Protein AF-A0A0F2JEZ0-F1 (afdb_monomer_lite)

Foldseek 3Di:
DADADFLLLLLLLVLLCVVVVNDQDALPDPSLQVSLVLQVLAQPDPPVNDDPCRSRSRVSSVQSVQVSVCVVVVHRDPPHDVSNVVLCVVPVVPSVVSNLLNVLCVQCSVVLNVLHFDDQVQCPLASSHRSLSSVQVVCQVPVVVVVQVVDQAAPAPRDGPCVPDPDDPPDRFWTKHFQQDSSRDHPPDDDDNQRIGTHGPVLNVQQNNDPPRHHSVCSNVVDDDD

Sequence (226 aa):
MRASWTRDEVILGLDVLFSHGRRHLSMDSEAIIDLSNLLNRLPIIPIAKRNDTFRNTAGVSSQLSRFLWSLKYNEKHANIGRIFTIIYEEYKERPGELHEIAQAIRRNESVIRQVGFGASEEADGFPEGAILCHLHRHLEHQQGFQFKNRVAQCAICCVRVDHIYGSLPNVQFLEPHLLVPPTEISPDMTYVEEYFIMVCPNCHSILHQIRPWRNRKTYVNILQTL

Structure (mmCIF, N/CA/C/O backbone):
data_AF-A0A0F2JEZ0-F1
#
_entry.id   AF-A0A0F2JEZ0-F1
#
loop_
_atom_site.group_PDB
_atom_site.id
_atom_site.type_symbol
_atom_site.label_atom_id
_atom_site.label_alt_id
_atom_site.label_comp_id
_atom_site.label_asym_id
_atom_site.label_entity_id
_atom_site.label_seq_id
_atom_site.pdbx_PDB_ins_code
_atom_site.Cartn_x
_atom_site.Cartn_y
_atom_site.Cartn_z
_atom_site.occupancy
_atom_site.B_iso_or_equiv
_atom_site.auth_seq_id
_atom_site.auth_comp_id
_atom_site.auth_asym_id
_atom_site.auth_atom_id
_atom_site.pdbx_PDB_model_num
ATOM 1 N N . MET A 1 1 ? 2.236 15.258 -21.107 1.00 56.03 1 MET A N 1
ATOM 2 C CA . MET A 1 1 ? 3.254 15.014 -20.055 1.00 56.03 1 MET A CA 1
ATOM 3 C C . MET A 1 1 ? 3.132 13.559 -19.613 1.00 56.03 1 MET A C 1
ATOM 5 O O . MET A 1 1 ? 2.008 13.093 -19.492 1.00 56.03 1 MET A O 1
ATOM 9 N N . ARG A 1 2 ? 4.235 12.812 -19.461 1.00 72.06 2 ARG A N 1
ATOM 10 C CA . ARG A 1 2 ? 4.185 11.394 -19.051 1.00 72.06 2 ARG A CA 1
ATOM 11 C C . ARG A 1 2 ? 3.917 11.307 -17.547 1.00 72.06 2 ARG A C 1
ATOM 13 O O . ARG A 1 2 ? 4.574 12.014 -16.791 1.00 72.06 2 ARG A O 1
ATOM 20 N N . ALA A 1 3 ? 2.987 10.451 -17.126 1.00 82.19 3 ALA A N 1
ATOM 21 C CA . ALA A 1 3 ? 2.709 10.237 -15.709 1.00 82.19 3 ALA A CA 1
ATOM 22 C C . ALA A 1 3 ? 3.949 9.680 -14.981 1.00 82.19 3 ALA A C 1
ATOM 24 O O . ALA A 1 3 ? 4.553 8.691 -15.417 1.00 82.19 3 ALA A O 1
ATOM 25 N N . SER A 1 4 ? 4.333 10.328 -13.881 1.00 90.75 4 SER A N 1
ATOM 26 C CA . SER A 1 4 ? 5.399 9.861 -12.987 1.00 90.75 4 SER A CA 1
ATOM 27 C C . SER A 1 4 ? 5.021 8.532 -12.331 1.00 90.75 4 SER A C 1
ATOM 29 O O . SER A 1 4 ? 3.841 8.230 -12.188 1.00 90.75 4 SER A O 1
ATOM 31 N N . TRP A 1 5 ? 6.015 7.720 -11.961 1.00 94.38 5 TRP A N 1
ATOM 32 C CA . TRP A 1 5 ? 5.779 6.527 -11.136 1.00 94.38 5 TRP A CA 1
ATOM 33 C C . TRP A 1 5 ? 5.334 6.919 -9.729 1.00 94.38 5 TRP A C 1
ATOM 35 O O . TRP A 1 5 ? 5.929 7.823 -9.138 1.00 94.38 5 TRP A O 1
ATOM 45 N N . THR A 1 6 ? 4.318 6.238 -9.207 1.00 93.62 6 THR A N 1
ATOM 46 C CA . THR A 1 6 ? 3.872 6.378 -7.814 1.00 93.62 6 THR A CA 1
ATOM 47 C C . THR A 1 6 ? 4.588 5.397 -6.888 1.00 93.62 6 THR A C 1
ATOM 49 O O . THR A 1 6 ? 5.359 4.545 -7.336 1.00 93.62 6 THR A O 1
ATOM 52 N N . ARG A 1 7 ? 4.322 5.511 -5.581 1.00 94.94 7 ARG A N 1
ATOM 53 C CA . ARG A 1 7 ? 4.846 4.591 -4.571 1.00 94.94 7 ARG A CA 1
ATOM 54 C C . ARG A 1 7 ? 4.429 3.145 -4.851 1.00 94.94 7 ARG A C 1
ATOM 56 O O . ARG A 1 7 ? 5.289 2.277 -4.950 1.00 94.94 7 ARG A O 1
ATOM 63 N N . ASP A 1 8 ? 3.137 2.919 -5.061 1.00 95.50 8 ASP A N 1
ATOM 64 C CA . ASP A 1 8 ? 2.546 1.606 -5.333 1.00 95.50 8 ASP A CA 1
ATOM 65 C C . ASP A 1 8 ? 3.137 0.954 -6.593 1.00 95.50 8 ASP A C 1
ATOM 67 O O . ASP A 1 8 ? 3.496 -0.223 -6.590 1.00 95.50 8 ASP A O 1
ATOM 71 N N . GLU A 1 9 ? 3.304 1.728 -7.672 1.00 97.00 9 GLU A N 1
ATOM 72 C CA . GLU A 1 9 ? 3.880 1.208 -8.915 1.00 97.00 9 GLU A CA 1
ATOM 73 C C . GLU A 1 9 ? 5.346 0.797 -8.719 1.00 97.00 9 GLU A C 1
ATOM 75 O O . GLU A 1 9 ? 5.781 -0.236 -9.228 1.00 97.00 9 GLU A O 1
ATOM 80 N N . VAL A 1 10 ? 6.115 1.587 -7.963 1.00 97.94 10 VAL A N 1
ATOM 81 C CA . VAL A 1 10 ? 7.510 1.265 -7.644 1.00 97.94 10 VAL A CA 1
ATOM 82 C C . VAL A 1 10 ? 7.601 0.053 -6.723 1.00 97.94 10 VAL A C 1
ATOM 84 O O . VAL A 1 10 ? 8.462 -0.783 -6.966 1.00 97.94 10 VAL A O 1
ATOM 87 N N . ILE A 1 11 ? 6.724 -0.086 -5.724 1.00 98.31 11 ILE A N 1
ATOM 88 C CA . ILE A 1 11 ? 6.650 -1.285 -4.873 1.00 98.31 11 ILE A CA 1
ATOM 89 C C . ILE A 1 11 ? 6.474 -2.531 -5.746 1.00 98.31 11 ILE A C 1
ATOM 91 O O . ILE A 1 11 ? 7.287 -3.446 -5.673 1.00 98.31 11 ILE A O 1
ATOM 95 N N . LEU A 1 12 ? 5.496 -2.531 -6.655 1.00 98.62 12 LEU A N 1
ATOM 96 C CA . LEU A 1 12 ? 5.267 -3.653 -7.573 1.00 98.62 12 LEU A CA 1
ATOM 97 C C . LEU A 1 12 ? 6.461 -3.912 -8.510 1.00 98.62 12 LEU A C 1
ATOM 99 O O . LEU A 1 12 ? 6.771 -5.060 -8.825 1.00 98.62 12 LEU A O 1
ATOM 103 N N . GLY A 1 13 ? 7.144 -2.858 -8.965 1.00 98.38 13 GLY A N 1
ATOM 104 C CA . GLY A 1 13 ? 8.340 -2.985 -9.798 1.00 98.38 13 GLY A CA 1
ATOM 105 C C . GLY A 1 13 ? 9.550 -3.551 -9.048 1.00 98.38 13 GLY A C 1
ATOM 106 O O . GLY A 1 13 ? 10.262 -4.409 -9.573 1.00 98.38 13 GLY A O 1
ATOM 107 N N . LEU A 1 14 ? 9.788 -3.084 -7.822 1.00 98.44 14 LEU A N 1
ATOM 108 C CA . LEU A 1 14 ? 10.870 -3.569 -6.968 1.00 98.44 14 LEU A CA 1
ATOM 109 C C . LEU A 1 14 ? 10.618 -5.000 -6.492 1.00 98.44 14 LEU A C 1
ATOM 111 O O . LEU A 1 14 ? 11.576 -5.762 -6.425 1.00 98.44 14 LEU A O 1
ATOM 115 N N . ASP A 1 15 ? 9.361 -5.379 -6.251 1.00 98.75 15 ASP A N 1
ATOM 116 C CA . ASP A 1 15 ? 8.955 -6.758 -5.954 1.00 98.75 15 ASP A CA 1
ATOM 117 C C . ASP A 1 15 ? 9.411 -7.692 -7.078 1.00 98.75 15 ASP A C 1
ATOM 119 O O . ASP A 1 15 ? 10.189 -8.617 -6.852 1.00 98.75 15 ASP A O 1
ATOM 123 N N . VAL A 1 16 ? 9.066 -7.353 -8.327 1.00 98.38 16 VAL A N 1
ATOM 124 C CA . VAL A 1 16 ? 9.522 -8.100 -9.507 1.00 98.38 16 VAL A CA 1
ATOM 125 C C . VAL A 1 16 ? 11.050 -8.166 -9.578 1.00 98.38 16 VAL A C 1
ATOM 127 O O . VAL A 1 16 ? 11.600 -9.243 -9.811 1.00 98.38 16 VAL A O 1
ATOM 130 N N . LEU A 1 17 ? 11.764 -7.060 -9.346 1.00 97.19 17 LEU A N 1
ATOM 131 C CA . LEU A 1 17 ? 13.231 -7.077 -9.346 1.00 97.19 17 LEU A CA 1
ATOM 132 C C . LEU A 1 17 ? 13.809 -7.971 -8.243 1.00 97.19 17 LEU A C 1
ATOM 134 O O . LEU A 1 17 ? 14.741 -8.731 -8.511 1.00 97.19 17 LEU A O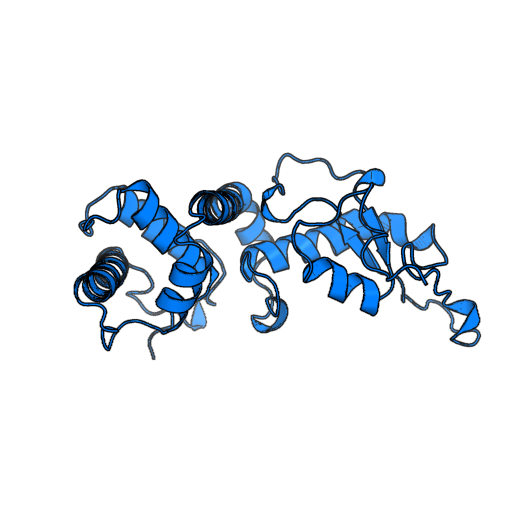 1
ATOM 138 N N . PHE A 1 18 ? 13.292 -7.896 -7.018 1.00 97.38 18 PHE A N 1
ATOM 139 C CA . PHE A 1 18 ? 13.767 -8.696 -5.891 1.00 97.38 18 PHE A CA 1
ATOM 140 C C . PHE A 1 18 ? 13.503 -10.186 -6.104 1.00 97.38 18 PHE A C 1
ATOM 142 O O . PHE A 1 18 ? 14.438 -10.976 -5.960 1.00 97.38 18 PHE A O 1
ATOM 149 N N . SER A 1 19 ? 12.306 -10.565 -6.558 1.00 96.75 19 SER A N 1
ATOM 150 C CA . SER A 1 19 ? 11.962 -11.960 -6.864 1.00 96.75 19 SER A CA 1
ATOM 151 C C . SER A 1 19 ? 12.804 -12.563 -7.994 1.00 96.75 19 SER A C 1
ATOM 153 O O . SER A 1 19 ? 12.978 -13.776 -8.045 1.00 96.75 19 SER A O 1
ATOM 155 N N . HIS A 1 20 ? 13.382 -11.736 -8.873 1.00 96.25 20 HIS A N 1
ATOM 156 C CA . HIS A 1 20 ? 14.237 -12.177 -9.985 1.00 96.25 20 HIS A CA 1
ATOM 157 C C . HIS A 1 20 ? 15.734 -11.929 -9.735 1.00 96.25 20 HIS A C 1
ATOM 159 O O . HIS A 1 20 ? 16.534 -11.841 -10.673 1.00 96.25 20 HIS A O 1
ATOM 165 N N . GLY A 1 21 ? 16.141 -11.795 -8.468 1.00 93.88 21 GLY A N 1
ATOM 166 C CA . GLY A 1 21 ? 17.550 -11.670 -8.086 1.00 93.88 21 GLY A CA 1
ATOM 167 C C . GLY A 1 21 ? 18.220 -10.395 -8.603 1.00 93.88 21 GLY A C 1
ATOM 168 O O . GLY A 1 21 ? 19.421 -10.403 -8.871 1.00 93.88 21 GLY A O 1
ATOM 169 N N . ARG A 1 22 ? 17.447 -9.313 -8.773 1.00 93.56 22 ARG A N 1
ATOM 170 C CA . ARG A 1 22 ? 17.892 -7.989 -9.248 1.00 93.56 22 ARG A CA 1
ATOM 171 C C . ARG A 1 22 ? 18.570 -8.048 -10.624 1.00 93.56 22 ARG A C 1
ATOM 173 O O . ARG A 1 22 ? 19.523 -7.319 -10.894 1.00 93.56 22 ARG A O 1
ATOM 180 N N . ARG A 1 23 ? 18.092 -8.937 -11.497 1.00 93.06 23 ARG A N 1
ATOM 181 C CA . ARG A 1 23 ? 18.603 -9.106 -12.864 1.00 93.06 23 ARG A CA 1
ATOM 182 C C . ARG A 1 23 ? 17.772 -8.324 -13.871 1.00 93.06 23 ARG A C 1
ATOM 184 O O . ARG A 1 23 ? 16.606 -8.018 -13.639 1.00 93.06 23 ARG A O 1
ATOM 191 N N . HIS A 1 24 ? 18.391 -8.026 -15.010 1.00 94.69 24 HIS A N 1
ATOM 192 C CA . HIS A 1 24 ? 17.697 -7.445 -16.152 1.00 94.69 24 HIS A CA 1
ATOM 193 C C . HIS A 1 24 ? 16.572 -8.376 -16.633 1.00 94.69 24 HIS A C 1
ATOM 195 O O . HIS A 1 24 ? 16.793 -9.575 -16.799 1.00 94.69 24 HIS A O 1
ATOM 201 N N . LEU A 1 25 ? 15.398 -7.807 -16.920 1.00 95.62 25 LEU A N 1
ATOM 202 C CA . LEU A 1 25 ? 14.231 -8.517 -17.445 1.00 95.62 25 LEU A CA 1
ATOM 203 C C . LEU A 1 25 ? 13.832 -7.923 -18.800 1.00 95.62 25 LEU A C 1
ATOM 205 O O . LEU A 1 25 ? 13.633 -6.712 -18.914 1.00 95.62 25 LEU A O 1
ATOM 209 N N . SER A 1 26 ? 13.735 -8.775 -19.827 1.00 96.00 26 SER A N 1
ATOM 210 C CA . SER A 1 26 ? 13.279 -8.369 -21.165 1.00 96.00 26 SER A CA 1
ATOM 211 C C . SER A 1 26 ? 11.822 -7.908 -21.136 1.00 96.00 26 SER A C 1
ATOM 213 O O . SER A 1 26 ? 11.045 -8.360 -20.302 1.00 96.00 26 SER A O 1
ATOM 215 N N . MET A 1 27 ? 11.431 -7.055 -22.082 1.00 95.50 27 MET A N 1
ATOM 216 C CA . MET A 1 27 ? 10.029 -6.671 -22.271 1.00 95.50 27 MET A CA 1
ATOM 217 C C . MET A 1 27 ? 9.108 -7.851 -22.618 1.00 95.50 27 MET A C 1
ATOM 219 O O . MET A 1 27 ? 7.908 -7.755 -22.384 1.00 95.50 27 MET A O 1
ATOM 223 N N . ASP A 1 28 ? 9.671 -8.950 -23.121 1.00 96.69 28 ASP A N 1
ATOM 224 C CA . ASP A 1 28 ? 8.930 -10.163 -23.483 1.00 96.69 28 ASP A CA 1
ATOM 225 C C . ASP A 1 28 ? 8.880 -11.198 -22.347 1.00 96.69 28 ASP A C 1
ATOM 227 O O . ASP A 1 28 ? 8.334 -12.284 -22.530 1.00 96.69 28 ASP A O 1
ATOM 231 N N . SER A 1 29 ? 9.474 -10.913 -21.179 1.00 97.62 29 SER A N 1
ATOM 232 C CA . SER A 1 29 ? 9.401 -11.851 -20.057 1.00 97.62 29 SER A CA 1
ATOM 233 C C . SER A 1 29 ? 8.015 -11.836 -19.416 1.00 97.62 29 SER A C 1
ATOM 235 O O . SER A 1 29 ? 7.404 -10.778 -19.251 1.00 97.62 29 SER A O 1
ATOM 237 N N . GLU A 1 30 ? 7.557 -13.011 -18.980 1.00 97.88 30 GLU A N 1
ATOM 238 C CA . GLU A 1 30 ? 6.265 -13.191 -18.303 1.00 97.88 30 GLU A CA 1
ATOM 239 C C . GLU A 1 30 ? 6.102 -12.216 -17.126 1.00 97.88 30 GLU A C 1
ATOM 241 O O . GLU A 1 30 ? 5.128 -11.475 -17.061 1.00 97.88 30 GLU A O 1
ATOM 246 N N . ALA A 1 31 ? 7.134 -12.073 -16.288 1.00 98.00 31 ALA A N 1
ATOM 247 C CA . ALA A 1 31 ? 7.118 -11.145 -15.157 1.00 98.00 31 ALA A CA 1
ATOM 248 C C . ALA A 1 31 ? 6.895 -9.668 -15.548 1.00 98.00 31 ALA A C 1
ATOM 250 O O . ALA A 1 31 ? 6.250 -8.922 -14.807 1.00 98.00 31 ALA A O 1
ATOM 251 N N . ILE A 1 32 ? 7.425 -9.217 -16.693 1.00 98.62 32 ILE A N 1
ATOM 252 C CA . ILE A 1 32 ? 7.222 -7.841 -17.173 1.00 98.62 32 ILE A CA 1
ATOM 253 C C . ILE A 1 32 ? 5.847 -7.683 -17.815 1.00 98.62 32 ILE A C 1
ATOM 255 O O . ILE A 1 32 ? 5.209 -6.645 -17.617 1.00 98.62 32 ILE A O 1
ATOM 259 N N . ILE A 1 33 ? 5.387 -8.692 -18.555 1.00 98.69 33 ILE A N 1
ATOM 260 C CA . ILE A 1 33 ? 4.040 -8.729 -19.132 1.00 98.69 33 ILE A CA 1
ATOM 261 C C . ILE A 1 33 ? 3.000 -8.641 -18.010 1.00 98.69 33 ILE A C 1
ATOM 263 O O . ILE A 1 33 ? 2.137 -7.761 -18.038 1.00 98.69 33 ILE A O 1
ATOM 267 N N . ASP A 1 34 ? 3.139 -9.456 -16.969 1.00 98.44 34 ASP A N 1
ATOM 268 C CA . ASP A 1 34 ? 2.229 -9.478 -15.825 1.00 98.44 34 ASP A CA 1
ATOM 269 C C . ASP A 1 34 ? 2.236 -8.169 -15.045 1.00 98.44 34 ASP A C 1
ATOM 271 O O . ASP A 1 34 ? 1.175 -7.637 -14.705 1.00 98.44 34 ASP A O 1
ATOM 275 N N . LEU A 1 35 ? 3.422 -7.607 -14.789 1.00 98.62 35 LEU A N 1
ATOM 276 C CA . LEU A 1 35 ? 3.544 -6.307 -14.138 1.00 98.62 35 LEU A CA 1
ATOM 277 C C . LEU A 1 35 ? 2.888 -5.206 -14.979 1.00 98.62 35 LEU A C 1
ATOM 279 O O . LEU A 1 35 ? 2.119 -4.409 -14.450 1.00 98.62 35 LEU A O 1
ATOM 283 N N . SER A 1 36 ? 3.146 -5.172 -16.287 1.00 98.50 36 SER A N 1
ATOM 284 C CA . SER A 1 36 ? 2.537 -4.207 -17.208 1.00 98.50 36 SER A CA 1
ATOM 285 C C . SER A 1 36 ? 1.009 -4.313 -17.206 1.00 98.50 36 SER A C 1
ATOM 287 O O . SER A 1 36 ? 0.321 -3.296 -17.068 1.00 98.50 36 SER A O 1
ATOM 289 N N . ASN A 1 37 ? 0.474 -5.535 -17.268 1.00 98.12 37 ASN A N 1
ATOM 290 C CA . ASN A 1 37 ? -0.961 -5.803 -17.219 1.00 98.12 37 ASN A CA 1
ATOM 291 C C . ASN A 1 37 ? -1.582 -5.386 -15.881 1.00 98.12 37 ASN A C 1
ATOM 293 O O . ASN A 1 37 ? -2.674 -4.819 -15.861 1.00 98.12 37 ASN A O 1
ATOM 297 N N . LEU A 1 38 ? -0.916 -5.657 -14.757 1.00 98.00 38 LEU A N 1
ATOM 298 C CA . LEU A 1 38 ? -1.383 -5.241 -13.434 1.00 98.00 38 LEU A CA 1
ATOM 299 C C . LEU A 1 38 ? -1.415 -3.712 -13.312 1.00 98.00 38 LEU A C 1
ATOM 301 O O . LEU A 1 38 ? -2.453 -3.147 -12.977 1.00 98.00 38 LEU A O 1
ATOM 305 N N . LEU A 1 39 ? -0.318 -3.028 -13.651 1.00 97.06 39 LEU A N 1
ATOM 306 C CA . LEU A 1 39 ? -0.226 -1.564 -13.577 1.00 97.06 39 LEU A CA 1
ATOM 307 C C . LEU A 1 39 ? -1.292 -0.868 -14.438 1.00 97.06 39 LEU A C 1
ATOM 309 O O . LEU A 1 39 ? -1.824 0.171 -14.053 1.00 97.06 39 LEU A O 1
ATOM 313 N N . ASN A 1 40 ? -1.639 -1.451 -15.588 1.00 95.81 40 ASN A N 1
ATOM 314 C CA . ASN A 1 40 ? -2.710 -0.944 -16.444 1.00 95.81 40 ASN A CA 1
ATOM 315 C C . ASN A 1 40 ? -4.115 -1.183 -15.872 1.00 95.81 40 ASN A C 1
ATOM 317 O O . ASN A 1 40 ? -5.020 -0.388 -16.131 1.00 95.81 40 ASN A O 1
ATOM 321 N N . ARG A 1 41 ? -4.319 -2.240 -15.084 1.00 94.88 41 ARG A N 1
ATOM 322 C CA . ARG A 1 41 ? -5.616 -2.548 -14.463 1.00 94.88 41 ARG A CA 1
ATOM 323 C C . ARG A 1 41 ? -5.867 -1.769 -13.176 1.00 94.88 41 ARG A C 1
ATOM 325 O O . ARG A 1 41 ? -7.022 -1.487 -12.866 1.00 94.88 41 ARG A O 1
ATOM 332 N N . LEU A 1 42 ? -4.815 -1.398 -12.449 1.00 93.81 42 LEU A N 1
ATOM 333 C CA . LEU A 1 42 ? -4.941 -0.662 -11.194 1.00 93.81 42 LEU A CA 1
ATOM 334 C C . LEU A 1 42 ? -5.414 0.788 -11.424 1.00 93.81 42 LEU A C 1
ATOM 336 O O . LEU A 1 42 ? -4.955 1.448 -12.362 1.00 93.81 42 LEU A O 1
ATOM 340 N N . PRO A 1 43 ? -6.292 1.335 -10.564 1.00 90.69 43 PRO A N 1
ATOM 341 C CA . PRO A 1 43 ? -6.851 2.678 -10.720 1.00 90.69 43 PRO A CA 1
ATOM 342 C C . PRO A 1 43 ? -5.943 3.815 -10.198 1.00 90.69 43 PRO A C 1
ATOM 344 O O . PRO A 1 43 ? -6.420 4.923 -10.010 1.00 90.69 43 PRO A O 1
ATOM 347 N N . ILE A 1 44 ? -4.634 3.584 -10.016 1.00 86.62 44 ILE A N 1
ATOM 348 C CA . ILE A 1 44 ? -3.672 4.538 -9.409 1.00 86.62 44 ILE A CA 1
ATOM 349 C C . ILE A 1 44 ? -3.601 5.867 -10.173 1.00 86.62 44 ILE A C 1
ATOM 351 O O . ILE A 1 44 ? -3.597 6.951 -9.597 1.00 86.62 44 ILE A O 1
ATOM 355 N N . ILE A 1 45 ? -3.485 5.780 -11.499 1.00 88.81 45 ILE A N 1
ATOM 356 C CA . ILE A 1 45 ? -3.445 6.946 -12.380 1.00 88.81 45 ILE A CA 1
ATOM 357 C C . ILE A 1 45 ? -4.781 7.012 -13.121 1.00 88.81 45 ILE A C 1
ATOM 359 O O . ILE A 1 45 ? -5.106 6.049 -13.825 1.00 88.81 45 ILE A O 1
ATOM 363 N N . PRO A 1 46 ? -5.544 8.118 -13.030 1.00 87.50 46 PRO A N 1
ATOM 364 C CA . PRO A 1 46 ? -6.797 8.276 -13.761 1.00 87.50 46 PRO A CA 1
ATOM 365 C C . PRO A 1 46 ? -6.617 8.042 -15.261 1.00 87.50 46 PRO A C 1
ATOM 367 O O . PRO A 1 46 ? -5.629 8.501 -15.834 1.00 87.50 46 PRO A O 1
ATOM 370 N N . ILE A 1 47 ? -7.587 7.387 -15.911 1.00 88.44 47 ILE A N 1
ATOM 371 C CA . ILE A 1 47 ? -7.536 7.070 -17.352 1.00 88.44 47 ILE A CA 1
ATOM 372 C C . ILE A 1 47 ? -7.270 8.329 -18.190 1.00 88.44 47 ILE A C 1
ATOM 374 O O . ILE A 1 47 ? -6.427 8.302 -19.079 1.00 88.44 47 ILE A O 1
ATOM 378 N N . ALA A 1 48 ? -7.880 9.463 -17.830 1.00 89.12 48 ALA A N 1
ATOM 379 C CA . ALA A 1 48 ? -7.680 10.752 -18.500 1.00 89.12 48 ALA A CA 1
ATOM 380 C C . ALA A 1 48 ? -6.229 11.286 -18.457 1.00 89.12 48 ALA A C 1
ATOM 382 O O . ALA A 1 48 ? -5.878 12.175 -19.227 1.00 89.12 48 ALA A O 1
ATOM 383 N N . LYS A 1 49 ? -5.379 10.770 -17.557 1.00 89.00 49 LYS A N 1
ATOM 384 C CA . LYS A 1 49 ? -3.953 11.127 -17.441 1.00 89.00 49 LYS A CA 1
ATOM 385 C C . LYS A 1 49 ? -3.023 10.100 -18.107 1.00 89.00 49 LYS A C 1
ATOM 387 O O . LYS A 1 49 ? -1.802 10.269 -18.059 1.00 89.00 49 LYS A O 1
ATOM 392 N N . ARG A 1 50 ? -3.567 9.030 -18.698 1.00 92.25 50 ARG A N 1
ATOM 393 C CA . ARG A 1 50 ? -2.801 7.971 -19.372 1.00 92.25 50 ARG A CA 1
ATOM 394 C C . ARG A 1 50 ? -2.625 8.310 -20.851 1.00 92.25 50 ARG A C 1
ATOM 396 O O . ARG A 1 50 ? -3.512 8.877 -21.474 1.00 92.25 50 ARG A O 1
ATOM 403 N N . ASN A 1 51 ? -1.465 7.967 -21.398 1.00 92.50 51 ASN A N 1
ATOM 404 C CA . ASN A 1 51 ? -1.185 8.042 -22.831 1.00 92.50 51 ASN A CA 1
ATOM 405 C C . ASN A 1 51 ? -1.165 6.630 -23.444 1.00 92.50 51 ASN A C 1
ATOM 407 O O . ASN A 1 51 ? -1.165 5.643 -22.713 1.00 92.50 51 ASN A O 1
ATOM 411 N N . ASP A 1 52 ? -1.051 6.530 -24.769 1.00 91.94 52 ASP A N 1
ATOM 412 C CA . ASP A 1 52 ? -1.097 5.248 -25.504 1.00 91.94 52 ASP A CA 1
ATOM 413 C C . ASP A 1 52 ? 0.026 4.262 -25.134 1.00 91.94 52 ASP A C 1
ATOM 415 O O . ASP A 1 52 ? -0.036 3.076 -25.437 1.00 91.94 52 ASP A O 1
ATOM 419 N N . THR A 1 53 ? 1.075 4.746 -24.465 1.00 93.56 53 THR A N 1
ATOM 420 C CA . THR A 1 53 ? 2.219 3.938 -24.008 1.00 93.56 53 THR A CA 1
ATOM 421 C C . THR A 1 53 ? 2.252 3.780 -22.488 1.00 93.56 53 THR A C 1
ATOM 423 O O . THR A 1 53 ? 3.289 3.421 -21.916 1.00 93.56 53 THR A O 1
ATOM 426 N N . PHE A 1 54 ? 1.137 4.062 -21.807 1.00 96.00 54 PHE A N 1
ATOM 427 C CA . PHE A 1 54 ? 1.054 4.007 -20.355 1.00 96.00 54 PHE A CA 1
ATOM 428 C C . PHE A 1 54 ? 1.412 2.607 -19.854 1.00 96.00 54 PHE A C 1
ATOM 430 O O . PHE A 1 54 ? 0.770 1.616 -20.187 1.00 96.00 54 PHE A O 1
ATOM 437 N N . ARG A 1 55 ? 2.491 2.539 -19.067 1.00 96.19 55 ARG A N 1
ATOM 438 C CA . ARG A 1 55 ? 3.001 1.310 -18.439 1.00 96.19 55 ARG A CA 1
ATOM 439 C C . ARG A 1 55 ? 3.070 0.100 -19.379 1.00 96.19 55 ARG A C 1
ATOM 441 O O . ARG A 1 55 ? 2.909 -1.022 -18.914 1.00 96.19 55 ARG A O 1
ATOM 448 N N . ASN A 1 56 ? 3.349 0.305 -20.669 1.00 97.38 56 ASN A N 1
ATOM 449 C CA . ASN A 1 56 ? 3.589 -0.795 -21.604 1.00 97.38 56 ASN A CA 1
ATOM 450 C C . ASN A 1 56 ? 4.861 -1.585 -21.229 1.00 97.38 56 ASN A C 1
ATOM 452 O O . ASN A 1 56 ? 5.732 -1.075 -20.515 1.00 97.38 56 ASN A O 1
ATOM 456 N N . THR A 1 57 ? 4.990 -2.817 -21.720 1.00 98.50 57 THR A N 1
ATOM 457 C CA . THR A 1 57 ? 6.087 -3.734 -21.357 1.00 98.50 57 THR A CA 1
ATOM 458 C C . THR A 1 57 ? 7.471 -3.141 -21.623 1.00 98.50 57 THR A C 1
ATOM 460 O O . THR A 1 57 ? 8.328 -3.148 -20.738 1.00 98.50 57 THR A O 1
ATOM 463 N N . ALA A 1 58 ? 7.672 -2.525 -22.793 1.00 97.69 58 ALA A N 1
ATOM 464 C CA . ALA A 1 58 ? 8.915 -1.839 -23.150 1.00 97.69 58 ALA A CA 1
ATOM 465 C C . ALA A 1 58 ? 9.267 -0.719 -22.156 1.00 97.69 58 ALA A C 1
ATOM 467 O O . ALA A 1 58 ? 10.411 -0.590 -21.712 1.00 97.69 58 ALA A O 1
ATOM 468 N N . GLY A 1 59 ? 8.279 0.095 -21.777 1.00 96.62 59 GLY A N 1
ATOM 469 C CA . GLY A 1 59 ? 8.440 1.197 -20.839 1.00 96.62 59 GLY A CA 1
ATOM 470 C C . GLY A 1 59 ? 8.718 0.728 -19.415 1.00 96.62 59 GLY A C 1
ATOM 471 O O . GLY A 1 59 ? 9.554 1.336 -18.747 1.00 96.62 59 GLY A O 1
ATOM 472 N N . VAL A 1 60 ? 8.046 -0.335 -18.967 1.00 97.88 60 VAL A N 1
ATOM 473 C CA . VAL A 1 60 ? 8.237 -0.950 -17.646 1.00 97.88 60 VAL A CA 1
ATOM 474 C C . VAL A 1 60 ? 9.619 -1.592 -17.551 1.00 97.88 60 VAL A C 1
ATOM 476 O O . VAL A 1 60 ? 10.395 -1.198 -16.681 1.00 97.88 60 VAL A O 1
ATOM 479 N N . SER A 1 61 ? 9.977 -2.475 -18.490 1.00 98.12 61 SER A N 1
ATOM 480 C CA . SER A 1 61 ? 11.311 -3.093 -18.553 1.00 98.12 61 SER A CA 1
ATOM 481 C C . SER A 1 61 ? 12.410 -2.026 -18.575 1.00 98.12 61 SER A C 1
ATOM 483 O O . SER A 1 61 ? 13.299 -2.032 -17.727 1.00 98.12 61 SER A O 1
ATOM 485 N N . SER A 1 62 ? 12.288 -1.008 -19.435 1.00 96.56 62 SER A N 1
ATOM 486 C CA . SER A 1 62 ? 13.271 0.082 -19.509 1.00 96.56 62 SER A CA 1
ATOM 487 C C . SER A 1 62 ? 13.413 0.879 -18.207 1.00 96.56 62 SER A C 1
ATOM 489 O O . SER A 1 62 ? 14.476 1.437 -17.941 1.00 96.56 62 SER A O 1
ATOM 491 N N . GLN A 1 63 ? 12.345 1.022 -17.420 1.00 97.12 63 GLN A N 1
ATOM 492 C CA . GLN A 1 63 ? 12.401 1.712 -16.128 1.00 97.12 63 GLN A CA 1
ATOM 493 C C . GLN A 1 63 ? 13.135 0.858 -15.093 1.00 97.12 63 GLN A C 1
ATOM 495 O O . GLN A 1 63 ? 14.057 1.356 -14.451 1.00 97.12 63 GLN A O 1
ATOM 500 N N . LEU A 1 64 ? 12.830 -0.436 -15.008 1.00 97.81 64 LEU A N 1
ATOM 501 C CA . LEU A 1 64 ? 13.544 -1.341 -14.109 1.00 97.81 64 LEU A CA 1
ATOM 502 C C . LEU A 1 64 ? 15.027 -1.472 -14.489 1.00 97.81 64 LEU A C 1
ATOM 504 O O . LEU A 1 64 ? 15.889 -1.377 -13.620 1.00 97.81 64 LEU A O 1
ATOM 508 N N . SER A 1 65 ? 15.353 -1.574 -15.780 1.00 97.12 65 SER A N 1
ATOM 509 C CA . SER A 1 65 ? 16.738 -1.661 -16.263 1.00 97.12 65 SER A CA 1
ATOM 510 C C . SER A 1 65 ? 17.557 -0.401 -15.974 1.00 97.12 65 SER A C 1
ATOM 512 O O . SER A 1 65 ? 18.716 -0.495 -15.571 1.00 97.12 65 SER A O 1
ATOM 514 N N . ARG A 1 66 ? 16.966 0.792 -16.126 1.00 97.25 66 ARG A N 1
ATOM 515 C CA . ARG A 1 66 ? 17.616 2.057 -15.734 1.00 97.25 66 ARG A CA 1
ATOM 516 C C . ARG A 1 66 ? 17.810 2.156 -14.225 1.00 97.25 66 ARG A C 1
ATOM 518 O O . ARG A 1 66 ? 18.817 2.701 -13.787 1.00 97.25 66 ARG A O 1
ATOM 525 N N . PHE A 1 67 ? 16.882 1.622 -13.434 1.00 97.81 67 PHE A N 1
ATOM 526 C CA . PHE A 1 67 ? 17.063 1.560 -11.989 1.00 97.81 67 PHE A CA 1
ATOM 527 C C . PHE A 1 67 ? 18.178 0.580 -11.587 1.00 97.81 67 PHE A C 1
ATOM 529 O O . PHE A 1 67 ? 19.024 0.925 -10.769 1.00 97.81 67 PHE A O 1
ATOM 536 N N . LEU A 1 68 ? 18.267 -0.593 -12.223 1.00 97.00 68 LEU A N 1
ATOM 537 C CA . LEU A 1 68 ? 19.392 -1.519 -12.034 1.00 97.00 68 LEU A CA 1
ATOM 538 C C . LEU A 1 68 ? 20.734 -0.890 -12.417 1.00 97.00 68 LEU A C 1
ATOM 540 O O . LEU A 1 68 ? 21.722 -1.075 -11.707 1.00 97.00 68 LEU A O 1
ATOM 544 N N . TRP A 1 69 ? 20.772 -0.118 -13.508 1.00 96.81 69 TRP A N 1
ATOM 545 C CA . TRP A 1 69 ? 21.945 0.681 -13.864 1.00 96.81 69 TRP A CA 1
ATOM 546 C C . TRP A 1 69 ? 22.312 1.633 -12.720 1.00 96.81 69 TRP A C 1
ATOM 548 O O . TRP A 1 69 ? 23.467 1.664 -12.304 1.00 96.81 69 TRP A O 1
ATOM 558 N N . SER A 1 70 ? 21.328 2.323 -12.136 1.00 96.38 70 SER A N 1
ATOM 559 C CA . SER A 1 70 ? 21.578 3.212 -11.000 1.00 96.38 70 SER A CA 1
ATOM 560 C C . SER A 1 70 ? 22.179 2.520 -9.789 1.00 96.38 70 SER A C 1
ATOM 562 O O . SER A 1 70 ? 23.098 3.060 -9.180 1.00 96.38 70 SER A O 1
ATOM 564 N N . LEU A 1 71 ? 21.706 1.316 -9.467 1.00 94.94 71 LEU A N 1
ATOM 565 C CA . LEU A 1 71 ? 22.281 0.515 -8.388 1.00 94.94 71 LEU A CA 1
ATOM 566 C C . LEU A 1 71 ? 23.717 0.083 -8.707 1.00 94.94 71 LEU A C 1
ATOM 568 O O . LEU A 1 71 ? 24.585 0.152 -7.843 1.00 94.94 71 LEU A O 1
ATOM 572 N N . LYS A 1 72 ? 23.980 -0.335 -9.951 1.00 95.50 72 LYS A N 1
ATOM 573 C CA . LYS A 1 72 ? 25.300 -0.816 -10.383 1.00 95.50 72 LYS A CA 1
ATOM 574 C C . LYS A 1 72 ? 26.376 0.268 -10.307 1.00 95.50 72 LYS A C 1
ATOM 576 O O . LYS A 1 72 ? 27.500 -0.028 -9.917 1.00 95.50 72 LYS A O 1
ATOM 581 N N . TYR A 1 73 ? 26.045 1.490 -10.715 1.00 94.88 73 TYR A N 1
ATOM 582 C CA . TYR A 1 73 ? 26.997 2.604 -10.773 1.00 94.88 73 TYR A CA 1
ATOM 583 C C . TYR A 1 73 ? 26.933 3.523 -9.551 1.00 94.88 73 TYR A C 1
ATOM 585 O O . TYR A 1 73 ? 27.699 4.477 -9.474 1.00 94.88 73 TYR A O 1
ATOM 593 N N . ASN A 1 74 ? 26.044 3.235 -8.593 1.00 92.69 74 ASN A N 1
ATOM 594 C CA . ASN A 1 74 ? 25.769 4.095 -7.442 1.00 92.69 74 ASN A CA 1
ATOM 595 C C . ASN A 1 74 ? 25.463 5.553 -7.856 1.00 92.69 74 ASN A C 1
ATOM 597 O O . ASN A 1 74 ? 25.861 6.509 -7.193 1.00 92.69 74 ASN A O 1
ATOM 601 N N . GLU A 1 75 ? 24.761 5.717 -8.982 1.00 93.19 75 GLU A N 1
ATOM 602 C CA . GLU A 1 75 ? 24.442 7.008 -9.593 1.00 93.19 75 GLU A CA 1
ATOM 603 C C . GLU A 1 75 ? 22.980 7.032 -10.053 1.00 93.19 75 GLU A C 1
ATOM 605 O O . GLU A 1 75 ? 22.492 6.120 -10.723 1.00 93.19 75 GLU A O 1
ATOM 610 N N . LYS A 1 76 ? 22.242 8.099 -9.735 1.00 92.69 76 LYS A N 1
ATOM 611 C CA . LYS A 1 76 ? 20.846 8.229 -10.169 1.00 92.69 76 LYS A CA 1
ATOM 612 C C . LYS A 1 76 ? 20.774 8.537 -11.671 1.00 92.69 76 LYS A C 1
ATOM 614 O O . LYS A 1 76 ? 21.105 9.632 -12.110 1.00 92.69 76 LYS A O 1
ATOM 619 N N . HIS A 1 77 ? 20.197 7.619 -12.440 1.00 94.62 77 HIS A N 1
ATOM 620 C CA . HIS A 1 77 ? 19.937 7.795 -13.860 1.00 94.62 77 HIS A CA 1
ATOM 621 C C . HIS A 1 77 ? 18.911 8.922 -14.072 1.00 94.62 77 HIS A C 1
ATOM 623 O O . HIS A 1 77 ? 17.867 8.953 -13.415 1.00 94.62 77 HIS A O 1
ATOM 629 N N . ALA A 1 78 ? 19.152 9.820 -15.035 1.00 91.44 78 ALA A N 1
ATOM 630 C CA . ALA A 1 78 ? 18.336 11.025 -15.253 1.00 91.44 78 ALA A CA 1
ATOM 631 C C . ALA A 1 78 ? 16.829 10.738 -15.431 1.00 91.44 78 ALA A C 1
ATOM 633 O O . ALA A 1 78 ? 15.980 11.451 -14.904 1.00 91.44 78 ALA A O 1
ATOM 634 N N . ASN A 1 79 ? 16.503 9.643 -16.125 1.00 91.94 79 ASN A N 1
ATOM 635 C CA . ASN A 1 79 ? 15.127 9.212 -16.414 1.00 91.94 79 ASN A CA 1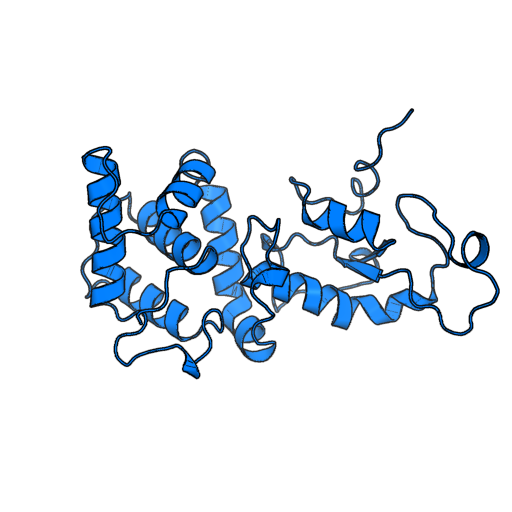
ATOM 636 C C . ASN A 1 79 ? 14.469 8.328 -15.330 1.00 91.94 79 ASN A C 1
ATOM 638 O O . ASN A 1 79 ? 13.462 7.672 -15.617 1.00 91.94 79 ASN A O 1
ATOM 642 N N . ILE A 1 80 ? 15.036 8.272 -14.120 1.00 93.56 80 ILE A N 1
ATOM 643 C CA . ILE A 1 80 ? 14.459 7.573 -12.965 1.00 93.56 80 ILE A CA 1
ATOM 644 C C . ILE A 1 80 ? 13.967 8.582 -11.930 1.00 93.56 80 ILE A C 1
ATOM 646 O O . ILE A 1 80 ? 14.685 9.495 -11.515 1.00 93.56 80 ILE A O 1
ATOM 650 N N . GLY A 1 81 ? 12.715 8.417 -11.504 1.00 93.25 81 GLY A N 1
ATOM 651 C CA . GLY A 1 81 ? 12.129 9.225 -10.438 1.00 93.25 81 GLY A CA 1
ATOM 652 C C . GLY A 1 81 ? 12.786 8.932 -9.087 1.00 93.25 81 GLY A C 1
ATOM 653 O O . GLY A 1 81 ? 13.123 7.789 -8.794 1.00 93.25 81 GLY A O 1
ATOM 654 N N . ARG A 1 82 ? 12.917 9.957 -8.232 1.00 94.06 82 ARG A N 1
ATOM 655 C CA . ARG A 1 82 ? 13.502 9.828 -6.878 1.00 94.06 82 ARG A CA 1
ATOM 656 C C . ARG A 1 82 ? 12.797 8.766 -6.021 1.00 94.06 82 ARG A C 1
ATOM 658 O O . ARG A 1 82 ? 13.432 8.155 -5.170 1.00 94.06 82 ARG A O 1
ATOM 665 N N . ILE A 1 83 ? 11.509 8.536 -6.276 1.00 94.94 83 ILE A N 1
ATOM 666 C CA . ILE A 1 83 ? 10.681 7.555 -5.571 1.00 94.94 83 ILE A CA 1
ATOM 667 C C . ILE A 1 83 ? 11.251 6.125 -5.633 1.00 94.94 83 ILE A C 1
ATOM 669 O O . ILE A 1 83 ? 11.170 5.415 -4.640 1.00 94.94 83 ILE A O 1
ATOM 673 N N . PHE A 1 84 ? 11.918 5.732 -6.728 1.00 97.44 84 PHE A N 1
ATOM 674 C CA . PHE A 1 84 ? 12.585 4.426 -6.822 1.00 97.44 84 PHE A CA 1
ATOM 675 C C . PHE A 1 84 ? 13.663 4.259 -5.753 1.00 97.44 84 PHE A C 1
ATOM 677 O O . PHE A 1 84 ? 13.685 3.254 -5.051 1.00 97.44 84 PHE A O 1
ATOM 684 N N . THR A 1 85 ? 14.528 5.264 -5.600 1.00 96.69 85 THR A N 1
ATOM 685 C CA . THR A 1 85 ? 15.588 5.255 -4.587 1.00 96.69 85 THR A CA 1
ATOM 686 C C . THR A 1 85 ? 15.008 5.261 -3.178 1.00 96.69 85 THR A C 1
ATOM 688 O O . THR A 1 85 ? 15.482 4.505 -2.345 1.00 96.69 85 THR A O 1
ATOM 691 N N . ILE A 1 86 ? 13.972 6.068 -2.918 1.00 96.06 86 ILE A N 1
ATOM 692 C CA . ILE A 1 86 ? 13.333 6.145 -1.593 1.00 96.06 86 ILE A CA 1
ATOM 693 C C . ILE A 1 86 ? 12.828 4.767 -1.158 1.00 96.06 86 ILE A C 1
ATOM 695 O O . ILE A 1 86 ? 13.190 4.299 -0.085 1.00 96.06 86 ILE A O 1
ATOM 699 N N . ILE A 1 87 ? 12.044 4.097 -2.005 1.00 97.19 87 ILE A N 1
ATOM 700 C CA . ILE A 1 87 ? 11.451 2.799 -1.653 1.00 97.19 87 ILE A CA 1
ATOM 701 C C . ILE A 1 87 ? 12.512 1.703 -1.622 1.00 97.19 87 ILE A C 1
ATOM 703 O O . ILE A 1 87 ? 12.480 0.836 -0.756 1.00 97.19 87 ILE A O 1
ATOM 707 N N . TYR A 1 88 ? 13.485 1.736 -2.533 1.00 97.62 88 TYR A N 1
ATOM 708 C CA . TYR A 1 88 ? 14.580 0.778 -2.484 1.00 97.62 88 TYR A CA 1
ATOM 709 C C . TYR A 1 88 ? 15.353 0.879 -1.170 1.00 97.62 88 TYR A C 1
ATOM 711 O O . TYR A 1 88 ? 15.551 -0.135 -0.516 1.00 97.62 88 TYR A O 1
ATOM 719 N N . GLU A 1 89 ? 15.747 2.081 -0.750 1.00 97.19 89 GLU A N 1
ATOM 720 C CA . GLU A 1 89 ? 16.443 2.282 0.525 1.00 97.19 89 GLU A CA 1
ATOM 721 C C . GLU A 1 89 ? 15.585 1.858 1.720 1.00 97.19 89 GLU A C 1
ATOM 723 O O . GLU A 1 89 ? 16.094 1.257 2.662 1.00 97.19 89 GLU A O 1
ATOM 728 N N . GLU A 1 90 ? 14.276 2.096 1.649 1.00 96.44 90 GLU A N 1
ATOM 729 C CA . GLU A 1 90 ? 13.325 1.700 2.683 1.00 96.44 90 GLU A CA 1
ATOM 730 C C . GLU A 1 90 ? 13.197 0.175 2.847 1.00 96.44 90 GLU A C 1
ATOM 732 O O . GLU A 1 90 ? 12.964 -0.285 3.966 1.00 96.44 90 GLU A O 1
ATOM 737 N N . TYR A 1 91 ? 13.356 -0.611 1.774 1.00 97.25 91 TYR A N 1
ATOM 738 C CA . TYR A 1 91 ? 13.080 -2.056 1.781 1.00 97.25 91 TYR A CA 1
ATOM 739 C C . TYR A 1 91 ? 14.250 -2.965 1.375 1.00 97.25 91 TYR A C 1
ATOM 741 O O . TYR A 1 91 ? 14.105 -4.185 1.426 1.00 97.25 91 TYR A O 1
ATOM 749 N N . LYS A 1 92 ? 15.423 -2.440 0.995 1.00 96.06 92 LYS A N 1
ATOM 750 C CA . LYS A 1 92 ? 16.550 -3.259 0.495 1.00 96.06 92 LYS A CA 1
ATOM 751 C C . LYS A 1 92 ? 17.050 -4.315 1.488 1.00 96.06 92 LYS A C 1
ATOM 753 O O . LYS A 1 92 ? 17.476 -5.379 1.040 1.00 96.06 92 LYS A O 1
ATOM 758 N N . GLU A 1 93 ? 16.948 -4.035 2.789 1.00 97.06 93 GLU A N 1
ATOM 759 C CA . GLU A 1 93 ? 17.309 -4.951 3.887 1.00 97.06 93 GLU A CA 1
ATOM 760 C C . GLU A 1 93 ? 16.121 -5.796 4.380 1.00 97.06 93 GLU A C 1
ATOM 762 O O . GLU A 1 93 ? 16.294 -6.742 5.142 1.00 97.06 93 GLU A O 1
ATOM 767 N N . ARG A 1 94 ? 14.902 -5.473 3.934 1.00 96.06 94 ARG A N 1
ATOM 768 C CA . ARG A 1 94 ? 13.646 -6.139 4.312 1.00 96.06 94 ARG A CA 1
ATOM 769 C C . ARG A 1 94 ? 12.754 -6.402 3.085 1.00 96.06 94 ARG A C 1
ATOM 771 O O . ARG A 1 94 ? 11.598 -5.982 3.053 1.00 96.06 94 ARG A O 1
ATOM 778 N N . PRO A 1 95 ? 13.262 -7.107 2.053 1.00 96.75 95 PRO A N 1
ATOM 779 C CA . PRO A 1 95 ? 12.516 -7.344 0.815 1.00 96.75 95 PRO A CA 1
ATOM 780 C C . PRO A 1 95 ? 11.237 -8.165 1.034 1.00 96.75 95 PRO A C 1
ATOM 782 O O . PRO A 1 95 ? 10.313 -8.051 0.236 1.00 96.75 95 PRO A O 1
ATOM 785 N N . GLY A 1 96 ? 11.167 -8.953 2.115 1.00 97.75 96 GLY A N 1
ATOM 786 C CA . GLY A 1 96 ? 9.958 -9.681 2.510 1.00 97.75 96 GLY A CA 1
ATOM 787 C C . GLY A 1 96 ? 8.775 -8.756 2.805 1.00 97.75 96 GLY A C 1
ATOM 788 O O . GLY A 1 96 ? 7.689 -9.000 2.298 1.00 97.75 96 GLY A O 1
ATOM 789 N N . GLU A 1 97 ? 8.992 -7.644 3.514 1.00 97.19 97 GLU A N 1
ATOM 790 C CA . GLU A 1 97 ? 7.920 -6.676 3.795 1.00 97.19 97 GLU A CA 1
ATOM 791 C C . GLU A 1 97 ? 7.411 -6.007 2.509 1.00 97.19 97 GLU A C 1
ATOM 793 O O . GLU A 1 97 ? 6.210 -5.831 2.322 1.00 97.19 97 GLU A O 1
ATOM 798 N N . LEU A 1 98 ? 8.312 -5.676 1.574 1.00 98.19 98 LEU A N 1
ATOM 799 C CA . LEU A 1 98 ? 7.913 -5.143 0.268 1.00 98.19 98 LEU A CA 1
ATOM 800 C C . LEU A 1 98 ? 7.100 -6.168 -0.532 1.00 98.19 98 LEU A C 1
ATOM 802 O O . LEU A 1 98 ? 6.109 -5.807 -1.171 1.00 98.19 98 LEU A O 1
ATOM 806 N N . HIS A 1 99 ? 7.507 -7.437 -0.477 1.00 98.44 99 HIS A N 1
ATOM 807 C CA . HIS A 1 99 ? 6.794 -8.531 -1.122 1.00 98.44 99 HIS A CA 1
ATOM 808 C C . HIS A 1 99 ? 5.384 -8.702 -0.545 1.00 98.44 99 HIS A C 1
ATOM 810 O O . HIS A 1 99 ? 4.429 -8.812 -1.308 1.00 98.44 99 HIS A O 1
ATOM 816 N N . GLU A 1 100 ? 5.218 -8.649 0.779 1.00 98.19 100 GLU A N 1
ATOM 817 C CA . GLU A 1 100 ? 3.903 -8.721 1.432 1.00 98.19 100 GLU A CA 1
ATOM 818 C C . GLU A 1 100 ? 2.958 -7.611 0.955 1.00 98.19 100 GLU A C 1
ATOM 820 O O . GLU A 1 100 ? 1.793 -7.874 0.645 1.00 98.19 100 GLU A O 1
ATOM 825 N N . ILE A 1 101 ? 3.465 -6.384 0.809 1.00 98.00 101 ILE A N 1
ATOM 826 C CA . ILE A 1 101 ? 2.693 -5.253 0.279 1.00 98.00 101 ILE A CA 1
ATOM 827 C C . ILE A 1 101 ? 2.288 -5.507 -1.176 1.00 98.00 101 ILE A C 1
ATOM 829 O O . ILE A 1 101 ? 1.118 -5.358 -1.538 1.00 98.00 101 ILE A O 1
ATOM 833 N N . ALA A 1 102 ? 3.233 -5.932 -2.017 1.00 98.50 102 ALA A N 1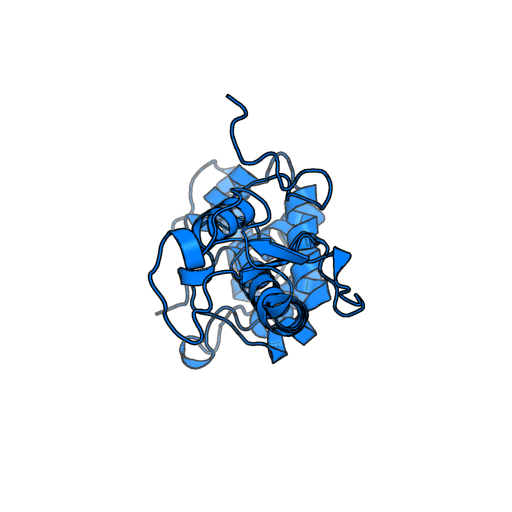
ATOM 834 C CA . ALA A 1 102 ? 2.961 -6.238 -3.416 1.00 98.50 102 ALA A CA 1
ATOM 835 C C . ALA A 1 102 ? 1.930 -7.370 -3.570 1.00 98.50 102 ALA A C 1
ATOM 837 O O . ALA A 1 102 ? 1.015 -7.268 -4.393 1.00 98.50 102 ALA A O 1
ATOM 838 N N . GLN A 1 103 ? 2.027 -8.423 -2.753 1.00 98.44 103 GLN A N 1
ATOM 839 C CA . GLN A 1 103 ? 1.063 -9.523 -2.741 1.00 98.44 103 GLN A CA 1
ATOM 840 C C . GLN A 1 103 ? -0.317 -9.075 -2.263 1.00 98.44 103 GLN A C 1
ATOM 842 O O . GLN A 1 103 ? -1.319 -9.476 -2.854 1.00 98.44 103 GLN A O 1
ATOM 847 N N . ALA A 1 104 ? -0.398 -8.199 -1.262 1.00 98.12 104 ALA A N 1
ATOM 848 C CA . ALA A 1 104 ? -1.671 -7.645 -0.814 1.00 98.12 104 ALA A CA 1
ATOM 849 C C . ALA A 1 104 ? -2.362 -6.818 -1.913 1.00 98.12 104 ALA A C 1
ATOM 851 O O . ALA A 1 104 ? -3.570 -6.968 -2.111 1.00 98.12 104 ALA A O 1
ATOM 852 N N . ILE A 1 105 ? -1.614 -6.023 -2.690 1.00 97.31 105 ILE A N 1
ATOM 853 C CA . ILE A 1 105 ? -2.160 -5.310 -3.861 1.00 97.31 105 ILE A CA 1
ATOM 854 C C . ILE A 1 105 ? -2.681 -6.305 -4.907 1.00 97.31 105 ILE A C 1
ATOM 856 O O . ILE A 1 105 ? -3.801 -6.154 -5.394 1.00 97.31 105 ILE A O 1
ATOM 860 N N . ARG A 1 106 ? -1.893 -7.337 -5.243 1.00 97.94 106 ARG A N 1
ATOM 861 C CA . ARG A 1 106 ? -2.272 -8.361 -6.235 1.00 97.94 106 ARG A CA 1
ATOM 862 C C . ARG A 1 106 ? -3.523 -9.130 -5.816 1.00 97.94 106 ARG A C 1
ATOM 864 O O . ARG A 1 106 ? -4.448 -9.269 -6.611 1.00 97.94 106 ARG A O 1
ATOM 871 N N . ARG A 1 107 ? -3.577 -9.585 -4.562 1.00 97.62 107 ARG A N 1
ATOM 872 C CA . ARG A 1 107 ? -4.707 -10.341 -3.999 1.00 97.62 107 ARG A CA 1
ATOM 873 C C . ARG A 1 107 ? -6.011 -9.545 -4.034 1.00 97.62 107 ARG A C 1
ATOM 875 O O . ARG A 1 107 ? -7.066 -10.118 -4.278 1.00 97.62 107 ARG A O 1
ATOM 882 N N . ASN A 1 108 ? -5.940 -8.234 -3.816 1.00 96.88 108 ASN A N 1
ATOM 883 C CA . ASN A 1 108 ? -7.116 -7.370 -3.751 1.00 96.88 108 ASN A CA 1
ATOM 884 C C . ASN A 1 108 ? -7.445 -6.669 -5.079 1.00 96.88 108 ASN A C 1
ATOM 886 O O . ASN A 1 108 ? -8.322 -5.807 -5.095 1.00 96.88 108 ASN A O 1
ATOM 890 N N . GLU A 1 109 ? -6.778 -7.000 -6.194 1.00 95.62 109 GLU A N 1
ATOM 891 C CA . GLU A 1 109 ? -6.898 -6.260 -7.462 1.00 95.62 109 GLU A CA 1
ATOM 892 C C . GLU A 1 109 ? -8.359 -6.077 -7.909 1.00 95.62 109 GLU A C 1
ATOM 894 O O . GLU A 1 109 ? -8.760 -4.982 -8.307 1.00 95.62 109 GLU A O 1
ATOM 899 N N . SER A 1 110 ? -9.172 -7.134 -7.826 1.00 94.38 110 SER A N 1
ATOM 900 C CA . SER A 1 110 ? -10.582 -7.105 -8.233 1.00 94.38 110 SER A CA 1
ATOM 901 C C . SER A 1 110 ? -11.405 -6.111 -7.411 1.00 94.38 110 SER A C 1
ATOM 903 O O . SER A 1 110 ? -12.163 -5.331 -7.986 1.00 94.38 110 SER A O 1
ATOM 905 N N . VAL A 1 111 ? -11.216 -6.098 -6.090 1.00 93.62 111 VAL A N 1
ATOM 906 C CA . VAL A 1 111 ? -11.903 -5.192 -5.160 1.00 93.62 111 VAL A CA 1
ATOM 907 C C . VAL A 1 111 ? -11.411 -3.761 -5.354 1.00 93.62 111 VAL A C 1
ATOM 909 O O . VAL A 1 111 ? -12.221 -2.853 -5.516 1.00 93.62 111 VAL A O 1
ATOM 912 N N . ILE A 1 112 ? -10.092 -3.559 -5.445 1.00 93.88 112 ILE A N 1
ATOM 913 C CA . ILE A 1 112 ? -9.469 -2.248 -5.686 1.00 93.88 112 ILE A CA 1
ATOM 914 C C . ILE A 1 112 ? -10.053 -1.592 -6.945 1.00 93.88 112 ILE A C 1
ATOM 916 O O . ILE A 1 112 ? -10.368 -0.404 -6.953 1.00 93.88 112 ILE A O 1
ATOM 920 N N . ARG A 1 113 ? -10.248 -2.367 -8.018 1.00 92.25 113 ARG A N 1
ATOM 921 C CA . ARG A 1 113 ? -10.841 -1.865 -9.267 1.00 92.25 113 ARG A CA 1
ATOM 922 C C . ARG A 1 113 ? -12.297 -1.426 -9.124 1.00 92.25 113 ARG A C 1
ATOM 924 O O . ARG A 1 113 ? -12.711 -0.537 -9.861 1.00 92.25 113 ARG A O 1
ATOM 931 N N . GLN A 1 114 ? -13.063 -2.056 -8.237 1.00 90.38 114 GLN A N 1
ATOM 932 C CA . GLN A 1 114 ? -14.473 -1.728 -8.007 1.00 90.38 114 GLN A CA 1
ATOM 933 C C . GLN A 1 114 ? -14.633 -0.513 -7.095 1.00 90.38 114 GLN A C 1
ATOM 935 O O . GLN A 1 114 ? -15.448 0.358 -7.383 1.00 90.38 114 GLN A O 1
ATOM 940 N N . VAL A 1 115 ? -13.839 -0.449 -6.023 1.00 86.50 115 VAL A N 1
ATOM 941 C CA . VAL A 1 115 ? -13.839 0.672 -5.073 1.00 86.50 115 VAL A CA 1
ATOM 942 C C . VAL A 1 115 ? -13.387 1.966 -5.757 1.00 86.50 115 VAL A C 1
ATOM 944 O O . VAL A 1 115 ? -13.915 3.039 -5.471 1.00 86.50 115 VAL A O 1
ATOM 947 N N . GLY A 1 116 ? -12.458 1.857 -6.709 1.00 80.56 116 GLY A N 1
ATOM 948 C CA . GLY A 1 116 ? -11.846 3.001 -7.370 1.00 80.56 116 GLY A CA 1
ATOM 949 C C . GLY A 1 116 ? -10.609 3.485 -6.619 1.00 80.56 116 GLY A C 1
ATOM 950 O O . GLY A 1 116 ? -10.024 2.764 -5.812 1.00 80.56 116 GLY A O 1
ATOM 951 N N . PHE A 1 117 ? -10.161 4.695 -6.943 1.00 71.38 117 PHE A N 1
ATOM 952 C CA . PHE A 1 117 ? -8.995 5.302 -6.310 1.00 71.38 117 PHE A CA 1
ATOM 953 C C . PHE A 1 117 ? -9.385 6.629 -5.672 1.00 71.38 117 PHE A C 1
ATOM 955 O O . PHE A 1 117 ? -9.991 7.478 -6.332 1.00 71.38 117 PHE A O 1
ATOM 962 N N . GLY A 1 118 ? -9.030 6.777 -4.399 1.00 62.28 118 GLY A N 1
ATOM 963 C CA . GLY A 1 118 ? -9.142 8.027 -3.660 1.00 62.28 118 GLY A CA 1
ATOM 964 C C . GLY A 1 118 ? -8.155 9.086 -4.138 1.00 62.28 118 GLY A C 1
ATOM 965 O O . GLY A 1 118 ? -7.361 8.876 -5.055 1.00 62.28 118 GLY A O 1
ATOM 966 N N . ALA A 1 119 ? -8.205 10.263 -3.531 1.00 63.81 119 ALA A N 1
ATOM 967 C CA . ALA A 1 119 ? -7.233 11.309 -3.821 1.00 63.81 119 ALA A CA 1
ATOM 968 C C . ALA A 1 119 ? -5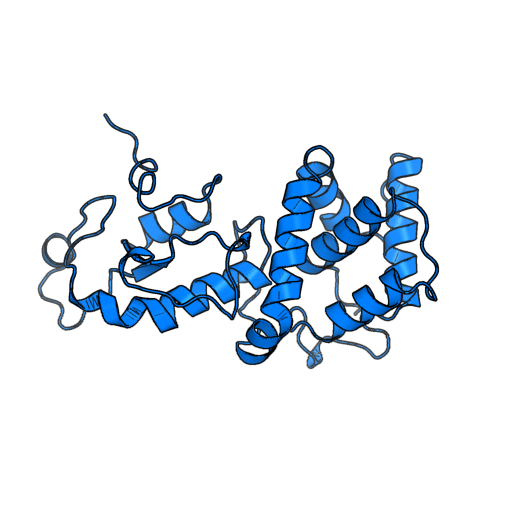.820 10.854 -3.394 1.00 63.81 119 ALA A C 1
ATOM 970 O O . ALA A 1 119 ? -5.658 10.152 -2.399 1.00 63.81 119 ALA A O 1
ATOM 971 N N . SER A 1 120 ? -4.771 11.251 -4.122 1.00 59.53 120 SER A N 1
ATOM 972 C CA . SER A 1 120 ? -3.375 10.904 -3.783 1.00 59.53 120 SER A CA 1
ATOM 973 C C . SER A 1 120 ? -2.953 11.355 -2.380 1.00 59.53 120 SER A C 1
ATOM 975 O O . SER A 1 120 ? -2.077 10.759 -1.760 1.00 59.53 120 SER A O 1
ATOM 977 N N . GLU A 1 121 ? -3.603 12.403 -1.896 1.00 62.97 121 GLU A N 1
ATOM 978 C CA . GLU A 1 121 ? -3.490 13.019 -0.586 1.00 62.97 121 GLU A CA 1
ATOM 979 C C . GLU A 1 121 ? -3.927 12.065 0.538 1.00 62.97 121 GLU A C 1
ATOM 981 O O . GLU A 1 121 ? -3.472 12.205 1.667 1.00 62.97 121 GLU A O 1
ATOM 986 N N . GLU A 1 122 ? -4.749 11.054 0.235 1.00 65.69 122 GLU A N 1
ATOM 987 C CA . GLU A 1 122 ? -5.172 10.029 1.197 1.00 65.69 122 GLU A CA 1
ATOM 988 C C . GLU A 1 122 ? -4.029 9.083 1.595 1.00 65.69 122 GLU A C 1
ATOM 990 O O . GLU A 1 122 ? -4.132 8.392 2.603 1.00 65.69 122 GLU A O 1
ATOM 995 N N . ALA A 1 123 ? -2.932 9.041 0.833 1.00 69.56 123 ALA A N 1
ATOM 996 C CA . ALA A 1 123 ? -1.800 8.148 1.080 1.00 69.56 123 ALA A CA 1
ATOM 997 C C . ALA A 1 123 ? -0.734 8.723 2.024 1.00 69.56 123 ALA A C 1
ATOM 999 O O . ALA A 1 123 ? 0.282 8.060 2.263 1.00 69.56 123 ALA A O 1
ATOM 1000 N N . ASP A 1 124 ? -0.905 9.960 2.503 1.00 70.31 124 ASP A N 1
ATOM 1001 C CA . ASP A 1 124 ? 0.112 10.610 3.325 1.00 70.31 124 ASP A CA 1
ATOM 1002 C C . ASP A 1 124 ? 0.351 9.813 4.618 1.00 70.31 124 ASP A C 1
ATOM 1004 O O . ASP A 1 124 ? -0.577 9.472 5.350 1.00 70.31 124 ASP A O 1
ATOM 1008 N N . GLY A 1 125 ? 1.609 9.444 4.861 1.00 71.94 125 GLY A N 1
ATOM 1009 C CA . GLY A 1 125 ? 1.992 8.611 6.003 1.00 71.94 125 GLY A CA 1
ATOM 1010 C C . GLY A 1 125 ? 1.674 7.107 5.911 1.00 71.94 125 GLY A C 1
ATOM 1011 O O . GLY A 1 125 ? 1.867 6.428 6.916 1.00 71.94 125 GLY A O 1
ATOM 1012 N N . PHE A 1 126 ? 1.251 6.558 4.758 1.00 86.62 126 PHE A N 1
ATOM 1013 C CA . PHE A 1 126 ? 1.055 5.106 4.556 1.00 86.62 126 PHE A CA 1
ATOM 1014 C C . PHE A 1 126 ? 2.211 4.447 3.769 1.00 86.62 126 PHE A C 1
ATOM 1016 O O . PHE A 1 126 ? 2.269 4.555 2.537 1.00 86.62 126 PHE A O 1
ATOM 1023 N N . PRO A 1 127 ? 3.124 3.703 4.433 1.00 89.62 127 PRO A N 1
ATOM 1024 C CA . PRO A 1 127 ? 4.212 2.983 3.769 1.00 89.62 127 PRO A CA 1
ATOM 1025 C C . PRO A 1 127 ? 3.746 1.950 2.733 1.00 89.62 127 PRO A C 1
ATOM 1027 O O . PRO A 1 127 ? 4.460 1.662 1.777 1.00 89.62 127 PRO A O 1
ATOM 1030 N N . GLU A 1 128 ? 2.543 1.410 2.859 1.00 93.25 128 GLU A N 1
ATOM 1031 C CA . GLU A 1 128 ? 1.995 0.416 1.934 1.00 93.25 128 GLU A CA 1
ATOM 1032 C C . GLU A 1 128 ? 1.498 1.028 0.616 1.00 93.25 128 GLU A C 1
ATOM 1034 O O . GLU A 1 128 ? 1.196 0.295 -0.324 1.00 93.25 128 GLU A O 1
ATOM 1039 N N . GLY A 1 129 ? 1.464 2.361 0.517 1.00 92.25 129 GLY A N 1
ATOM 1040 C CA . GLY A 1 129 ? 1.014 3.075 -0.672 1.00 92.25 129 GLY A CA 1
ATOM 1041 C C . GLY A 1 129 ? -0.463 3.458 -0.640 1.00 92.25 129 GLY A C 1
ATOM 1042 O O . GLY A 1 129 ? -1.214 3.156 0.291 1.00 92.25 129 GLY A O 1
ATOM 1043 N N . ALA A 1 130 ? -0.868 4.181 -1.679 1.00 92.25 130 ALA A N 1
ATOM 1044 C CA . ALA A 1 130 ? -2.185 4.790 -1.765 1.00 92.25 130 ALA A CA 1
ATOM 1045 C C . ALA A 1 130 ? -3.300 3.757 -1.959 1.00 92.25 130 ALA A C 1
ATOM 1047 O O . ALA A 1 130 ? -4.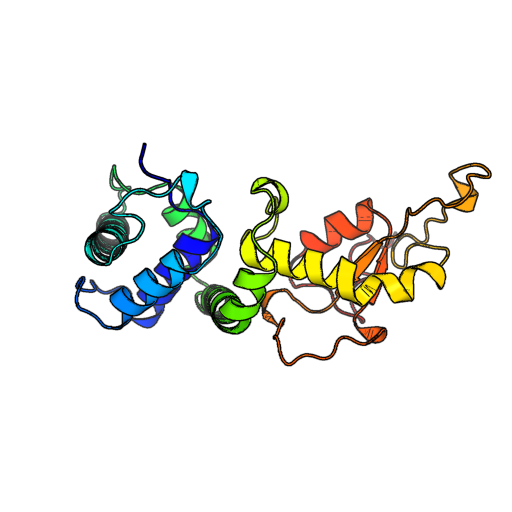400 3.939 -1.443 1.00 92.25 130 ALA A O 1
ATOM 1048 N N . ILE A 1 131 ? -3.022 2.663 -2.677 1.00 93.00 131 ILE A N 1
ATOM 1049 C CA . ILE A 1 131 ? -4.014 1.620 -2.958 1.00 93.00 131 ILE A CA 1
ATOM 1050 C C . ILE A 1 131 ? -4.501 0.980 -1.663 1.00 93.00 131 ILE A C 1
ATOM 1052 O O . ILE A 1 131 ? -5.705 0.908 -1.419 1.00 93.00 131 ILE A O 1
ATOM 1056 N N . LEU A 1 132 ? -3.566 0.478 -0.854 1.00 94.00 132 LEU A N 1
ATOM 1057 C CA . LEU A 1 132 ? -3.922 -0.265 0.349 1.00 94.00 132 LEU A CA 1
ATOM 1058 C C . LEU A 1 132 ? -4.445 0.666 1.442 1.00 94.00 132 LEU A C 1
ATOM 1060 O O . LEU A 1 132 ? -5.354 0.266 2.163 1.00 94.00 132 LEU A O 1
ATOM 1064 N N . CYS A 1 133 ? -3.962 1.913 1.506 1.00 92.62 133 CYS A N 1
ATOM 1065 C CA . CYS A 1 133 ? -4.563 2.945 2.351 1.00 92.62 133 CYS A CA 1
ATOM 1066 C C . CYS A 1 133 ? -6.042 3.166 2.000 1.00 92.62 133 CYS A C 1
ATOM 1068 O O . CYS A 1 133 ? -6.916 3.052 2.860 1.00 92.62 133 CYS A O 1
ATOM 1070 N N . HIS A 1 134 ? -6.339 3.428 0.724 1.00 92.44 134 HIS A N 1
ATOM 1071 C CA . HIS A 1 134 ? -7.704 3.698 0.284 1.00 92.44 134 HIS A CA 1
ATOM 1072 C C . HIS A 1 134 ? -8.631 2.502 0.531 1.00 92.44 134 HIS A C 1
ATOM 1074 O O . HIS A 1 134 ? -9.735 2.669 1.048 1.00 92.44 134 HIS A O 1
ATOM 1080 N N . LEU A 1 135 ? -8.168 1.284 0.227 1.00 93.44 135 LEU A N 1
ATOM 1081 C CA . LEU A 1 135 ? -8.916 0.058 0.506 1.00 93.44 135 LEU A CA 1
ATOM 1082 C C . LEU A 1 135 ? -9.195 -0.113 2.006 1.00 93.44 135 LEU A C 1
ATOM 1084 O O . LEU A 1 135 ? -10.317 -0.442 2.386 1.00 93.44 135 LEU A O 1
ATOM 1088 N N . HIS A 1 136 ? -8.195 0.129 2.855 1.00 94.19 136 HIS A N 1
ATOM 1089 C CA . HIS A 1 136 ? -8.331 0.032 4.308 1.00 94.19 136 HIS A CA 1
ATOM 1090 C C . HIS A 1 136 ? -9.388 1.013 4.833 1.00 94.19 136 HIS A C 1
ATOM 1092 O O . HIS A 1 136 ? -10.360 0.581 5.454 1.00 94.19 136 HIS A O 1
ATOM 1098 N N . ARG A 1 137 ? -9.296 2.296 4.459 1.00 91.88 137 ARG A N 1
ATOM 1099 C CA . ARG A 1 137 ? -10.291 3.328 4.808 1.00 91.88 137 ARG A CA 1
ATOM 1100 C C . ARG A 1 137 ? -11.684 2.998 4.274 1.00 91.88 137 ARG A C 1
ATOM 1102 O O . ARG A 1 137 ? -12.686 3.189 4.962 1.00 91.88 137 ARG A O 1
ATOM 1109 N N . HIS A 1 138 ? -11.774 2.484 3.049 1.00 92.25 138 HIS A N 1
ATOM 1110 C CA . HIS A 1 138 ? -13.047 2.062 2.475 1.00 92.25 138 HIS A CA 1
ATOM 1111 C C . HIS A 1 138 ? -13.708 0.970 3.325 1.00 92.25 138 HIS A C 1
ATOM 1113 O O . HIS A 1 138 ? -14.897 1.066 3.629 1.00 92.25 138 HIS A O 1
ATOM 1119 N N . LEU A 1 139 ? -12.943 -0.035 3.761 1.00 93.44 139 LEU A N 1
ATOM 1120 C CA . LEU A 1 139 ? -13.445 -1.100 4.629 1.00 93.44 139 LEU A CA 1
ATOM 1121 C C . LEU A 1 139 ? -13.815 -0.588 6.024 1.00 93.44 139 LEU A C 1
ATOM 1123 O O . LEU A 1 139 ? -14.854 -0.987 6.546 1.00 93.44 139 LEU A O 1
ATOM 1127 N N . GLU A 1 140 ? -13.036 0.329 6.605 1.00 94.06 140 GLU A N 1
ATOM 1128 C CA . GLU A 1 140 ? -13.394 1.012 7.856 1.00 94.06 140 GLU A CA 1
ATOM 1129 C C . GLU A 1 140 ? -14.790 1.636 7.766 1.00 94.06 140 GLU A C 1
ATOM 1131 O O . GLU A 1 140 ? -15.657 1.3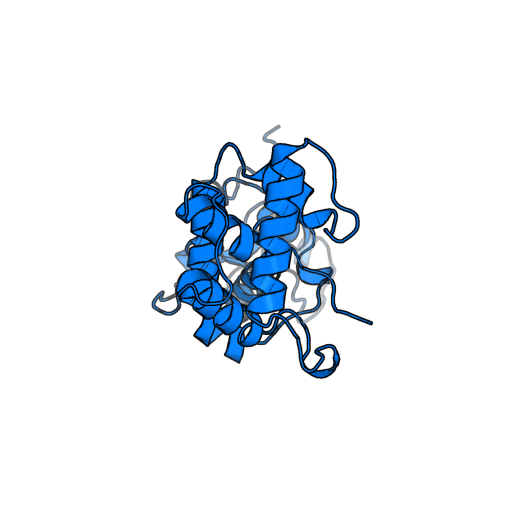68 8.602 1.00 94.06 140 GLU A O 1
ATOM 1136 N N . HIS A 1 141 ? -15.038 2.408 6.709 1.00 90.06 141 HIS A N 1
ATOM 1137 C CA . HIS A 1 141 ? -16.322 3.065 6.500 1.00 90.06 141 HIS A CA 1
ATOM 1138 C C . HIS A 1 141 ? -17.451 2.090 6.150 1.00 90.06 141 HIS A C 1
ATOM 1140 O O . HIS A 1 141 ? -18.533 2.202 6.716 1.00 90.06 141 HIS A O 1
ATOM 1146 N N . GLN A 1 142 ? -17.246 1.143 5.235 1.00 90.50 142 GLN A N 1
ATOM 1147 C CA . GLN A 1 142 ? -18.325 0.255 4.787 1.00 90.50 142 GLN A CA 1
ATOM 1148 C C . GLN A 1 142 ? -18.686 -0.808 5.829 1.00 90.50 142 GLN A C 1
ATOM 1150 O O . GLN A 1 142 ? -19.863 -1.076 6.054 1.00 90.50 142 GLN A O 1
ATOM 1155 N N . GLN A 1 143 ? -17.684 -1.411 6.473 1.00 91.62 143 GLN A N 1
ATOM 1156 C CA . GLN A 1 143 ? -17.876 -2.554 7.370 1.00 91.62 143 GLN A CA 1
ATOM 1157 C C . GLN A 1 143 ? -17.962 -2.130 8.839 1.00 91.62 143 GLN A C 1
ATOM 1159 O O . GLN A 1 143 ? -18.690 -2.746 9.618 1.00 91.62 143 GLN A O 1
ATOM 1164 N N . GLY A 1 144 ? -17.249 -1.069 9.227 1.00 88.75 144 GLY A N 1
ATOM 1165 C CA . GLY A 1 144 ? -17.171 -0.611 10.613 1.00 88.75 144 GLY A CA 1
ATOM 1166 C C . GLY A 1 144 ? -18.313 0.314 11.042 1.00 88.75 144 GLY A C 1
ATOM 1167 O O . GLY A 1 144 ? -18.634 0.393 12.229 1.00 88.75 144 GLY A O 1
ATOM 1168 N N . PHE A 1 145 ? -18.966 1.004 10.100 1.00 84.81 145 PHE A N 1
ATOM 1169 C CA . PHE A 1 145 ? -19.971 2.030 10.413 1.00 84.81 145 PHE A CA 1
ATOM 1170 C C . PHE A 1 145 ? -21.167 1.498 11.212 1.00 84.81 145 PHE A C 1
ATOM 1172 O O . PHE A 1 145 ? -21.687 2.196 12.082 1.00 84.81 145 PHE A O 1
ATOM 1179 N N . GLN A 1 146 ? -21.558 0.241 11.000 1.00 86.12 146 GLN A N 1
ATOM 1180 C CA . GLN A 1 146 ? -22.636 -0.410 11.755 1.00 86.12 146 GLN A CA 1
ATOM 1181 C C . GLN A 1 146 ? -22.366 -0.508 13.271 1.00 86.12 146 GLN A C 1
ATOM 1183 O O . GLN A 1 146 ? -23.306 -0.609 14.060 1.00 86.12 146 GLN A O 1
ATOM 1188 N N . PHE A 1 147 ? -21.101 -0.434 13.699 1.00 83.31 147 PHE A N 1
ATOM 1189 C CA . PHE A 1 147 ? -20.703 -0.508 15.110 1.00 83.31 147 PHE A CA 1
ATOM 1190 C C . PHE A 1 147 ? -20.592 0.874 15.776 1.00 83.31 147 PHE A C 1
ATOM 1192 O O . PHE A 1 147 ? -20.482 0.970 16.999 1.00 83.31 147 PHE A O 1
ATOM 1199 N N . LYS A 1 148 ? -20.684 1.962 14.995 1.00 77.50 148 LYS A N 1
ATOM 1200 C CA . LYS A 1 148 ? -20.424 3.339 15.444 1.00 77.50 148 LYS A CA 1
ATOM 1201 C C . LYS A 1 148 ? -21.325 3.801 16.588 1.00 77.50 148 LYS A C 1
ATOM 1203 O O . LYS A 1 148 ? -20.844 4.404 17.541 1.00 77.50 148 LYS A O 1
ATOM 1208 N N . ASN A 1 149 ? -22.617 3.483 16.529 1.00 72.06 149 ASN A N 1
ATOM 1209 C CA . ASN A 1 149 ? -23.609 3.985 17.491 1.00 72.06 149 ASN A CA 1
ATOM 1210 C C . ASN A 1 149 ? -23.584 3.270 18.853 1.00 72.06 149 ASN A C 1
ATOM 1212 O O . ASN A 1 149 ? -24.398 3.578 19.720 1.00 72.06 149 ASN A O 1
ATOM 1216 N N . ARG A 1 150 ? -22.681 2.304 19.053 1.00 72.56 150 ARG A N 1
ATOM 1217 C CA . ARG A 1 150 ? -22.594 1.514 20.291 1.00 72.56 150 ARG A CA 1
ATOM 1218 C C . ARG A 1 150 ? -21.612 2.092 21.307 1.00 72.56 150 ARG A C 1
ATOM 1220 O O . ARG A 1 150 ? -21.557 1.607 22.434 1.00 72.56 150 ARG A O 1
ATOM 1227 N N . VAL A 1 151 ? -20.825 3.099 20.922 1.00 79.94 151 VAL A N 1
ATOM 1228 C CA . VAL A 1 151 ? -19.703 3.591 21.726 1.00 79.94 151 VAL A CA 1
ATOM 1229 C C . VAL A 1 151 ? -19.736 5.113 21.821 1.00 79.94 151 VAL A C 1
ATOM 1231 O O . VAL A 1 151 ? -19.767 5.804 20.809 1.00 79.94 151 VAL A O 1
ATOM 1234 N N . ALA A 1 152 ? -19.702 5.637 23.048 1.00 84.12 152 ALA A N 1
ATOM 1235 C CA . ALA A 1 152 ? -19.740 7.079 23.319 1.00 84.12 152 ALA A CA 1
ATOM 1236 C C . ALA A 1 152 ? -18.351 7.715 23.534 1.00 84.12 152 ALA A C 1
ATOM 1238 O O . ALA A 1 152 ? -18.241 8.937 23.644 1.00 84.12 152 ALA A O 1
ATOM 1239 N N . GLN A 1 153 ? -17.290 6.906 23.610 1.00 91.00 153 GLN A N 1
ATOM 1240 C CA . GLN A 1 153 ? -15.931 7.369 23.900 1.00 91.00 153 GLN A CA 1
ATOM 1241 C C . GLN A 1 153 ? -14.879 6.724 22.995 1.00 91.00 153 GLN A C 1
ATOM 1243 O O . GLN A 1 153 ? -15.027 5.580 22.573 1.00 91.00 153 GLN A O 1
ATOM 1248 N N . CYS A 1 154 ? -13.784 7.438 22.735 1.00 94.19 154 CYS A N 1
ATOM 1249 C CA . CYS A 1 154 ? -12.636 6.868 22.033 1.00 94.19 154 CYS A CA 1
ATOM 1250 C C . CYS A 1 154 ? -12.066 5.676 22.813 1.00 94.19 154 CYS A C 1
ATOM 1252 O O . CYS A 1 154 ? -11.792 5.789 24.006 1.00 94.19 154 CYS A O 1
ATOM 1254 N N . ALA A 1 155 ? -11.818 4.562 22.126 1.00 94.62 155 ALA A N 1
ATOM 1255 C CA . ALA A 1 155 ? -11.263 3.347 22.717 1.00 94.62 155 ALA A CA 1
ATOM 1256 C C . ALA A 1 155 ? -9.828 3.520 23.253 1.00 94.62 155 ALA A C 1
ATOM 1258 O O . ALA A 1 155 ? -9.360 2.665 23.999 1.00 94.62 155 ALA A O 1
ATOM 1259 N N . ILE A 1 156 ? -9.131 4.593 22.857 1.00 95.44 156 ILE A N 1
ATOM 1260 C CA . ILE A 1 156 ? -7.727 4.847 23.204 1.00 95.44 156 ILE A CA 1
ATOM 1261 C C . ILE A 1 156 ? -7.605 5.968 24.231 1.00 95.44 156 ILE A C 1
ATOM 1263 O O . ILE A 1 156 ? -7.240 5.717 25.371 1.00 95.44 156 ILE A O 1
ATOM 1267 N N . CYS A 1 157 ? -7.907 7.211 23.846 1.00 94.62 157 CYS A N 1
ATOM 1268 C CA . CYS A 1 157 ? -7.733 8.369 24.729 1.00 94.62 157 CYS A CA 1
ATOM 1269 C C . CYS A 1 157 ? -8.953 8.664 25.611 1.00 94.62 157 CYS A C 1
ATOM 1271 O O . CYS A 1 157 ? -8.978 9.690 26.285 1.00 94.62 157 CYS A O 1
ATOM 1273 N N . CYS A 1 158 ? -9.980 7.807 25.575 1.00 93.12 158 CYS A N 1
ATOM 1274 C CA . CYS A 1 158 ? -11.209 7.927 26.366 1.00 93.12 158 CYS A CA 1
ATOM 1275 C C . CYS A 1 158 ? -11.978 9.245 26.173 1.00 93.12 158 CYS A C 1
ATOM 1277 O O . CYS A 1 158 ? -12.869 9.562 26.959 1.00 93.12 158 CYS A O 1
ATOM 1279 N N . VAL A 1 159 ? -11.665 10.012 25.122 1.00 91.75 159 VAL A N 1
ATOM 1280 C CA . VAL A 1 159 ? -12.345 11.276 24.853 1.00 91.75 159 VAL A CA 1
ATOM 1281 C C . VAL A 1 159 ? -13.826 11.046 24.562 1.00 91.75 159 VAL A C 1
ATOM 1283 O O . VAL A 1 159 ? -14.186 10.139 23.807 1.00 91.75 159 VAL A O 1
ATOM 1286 N N . ARG A 1 160 ? -14.665 11.885 25.168 1.00 89.12 160 ARG A N 1
ATOM 1287 C CA . ARG A 1 160 ? -16.125 11.826 25.128 1.00 89.12 160 ARG A CA 1
ATOM 1288 C C . ARG A 1 160 ? -16.686 13.078 24.471 1.00 89.12 160 ARG A C 1
ATOM 1290 O O . ARG A 1 160 ? -16.360 14.190 24.880 1.00 89.12 160 ARG A O 1
ATOM 1297 N N . VAL A 1 161 ? -17.508 12.890 23.441 1.00 81.06 161 VAL A N 1
ATOM 1298 C CA . VAL A 1 161 ? -18.035 13.988 22.610 1.00 81.06 161 VAL A CA 1
ATOM 1299 C C . VAL A 1 161 ? -18.901 14.931 23.438 1.00 81.06 161 VAL A C 1
ATOM 1301 O O . VAL A 1 161 ? -18.723 16.141 23.362 1.00 81.06 161 VAL A O 1
ATOM 1304 N N . ASP A 1 162 ? -19.772 14.361 24.271 1.00 82.75 162 ASP A N 1
ATOM 1305 C CA . ASP A 1 162 ? -20.719 15.043 25.159 1.00 82.75 162 ASP A CA 1
ATOM 1306 C C . ASP A 1 162 ? -20.047 15.861 26.271 1.00 82.75 162 ASP A C 1
ATOM 1308 O O . ASP A 1 162 ? -20.671 16.745 26.851 1.00 82.75 162 ASP A O 1
ATOM 1312 N N . HIS A 1 163 ? -18.777 15.584 26.571 1.00 85.06 163 HIS A N 1
ATOM 1313 C CA . HIS A 1 163 ? -18.005 16.323 27.573 1.00 85.06 163 HIS A CA 1
ATOM 1314 C C . HIS A 1 163 ? -17.210 17.493 26.977 1.00 85.06 163 HIS A C 1
ATOM 1316 O O . HIS A 1 163 ? -16.780 18.374 27.718 1.00 85.06 163 HIS A O 1
ATOM 1322 N N . ILE A 1 164 ? -16.972 17.488 25.662 1.00 83.94 164 ILE A N 1
ATOM 1323 C CA . ILE A 1 164 ? -16.180 18.519 24.971 1.00 83.94 164 ILE A CA 1
ATOM 1324 C C . ILE A 1 164 ? -17.082 19.492 24.230 1.00 83.94 164 ILE A C 1
ATOM 1326 O O . ILE A 1 164 ? -16.882 20.704 24.282 1.00 83.94 164 ILE A O 1
ATOM 1330 N N . TYR A 1 165 ? -18.059 18.954 23.512 1.00 81.50 165 TYR A N 1
ATOM 1331 C CA . TYR A 1 165 ? -18.970 19.722 22.692 1.00 81.50 165 TYR A CA 1
ATOM 1332 C C . TYR A 1 165 ? -20.327 19.736 23.391 1.00 81.50 165 TYR A C 1
ATOM 1334 O O . TYR A 1 165 ? -20.809 18.695 23.836 1.00 81.50 165 TYR A O 1
ATOM 1342 N N . GLY A 1 166 ? -20.939 20.919 23.508 1.00 75.00 166 GLY A N 1
ATOM 1343 C CA . GLY A 1 166 ? -22.301 21.042 24.038 1.00 75.00 166 GLY A CA 1
ATOM 1344 C C . GLY A 1 166 ? -23.306 20.219 23.223 1.00 75.00 166 GLY A C 1
ATOM 1345 O O . GLY A 1 166 ? -22.953 19.641 22.198 1.00 75.00 166 GLY A O 1
ATOM 1346 N N . SER A 1 167 ? -24.567 20.172 23.659 1.00 73.56 167 SER A N 1
ATOM 1347 C CA . SER A 1 167 ? -25.620 19.362 23.031 1.00 73.56 167 SER A CA 1
ATOM 1348 C C . SER A 1 167 ? -25.791 19.663 21.537 1.00 73.56 167 SER A C 1
ATOM 1350 O O . SER A 1 167 ? -26.544 20.551 21.142 1.00 73.56 167 SER A O 1
ATOM 1352 N N . LEU A 1 168 ? -25.095 18.894 20.706 1.00 71.31 168 LEU A N 1
ATOM 1353 C CA . LEU A 1 168 ? -25.161 18.941 19.257 1.00 71.31 168 LEU A CA 1
ATOM 1354 C C . LEU A 1 168 ? -25.836 17.647 18.787 1.00 71.31 168 LEU A C 1
ATOM 1356 O O . LEU A 1 168 ? -25.281 16.560 18.982 1.00 71.31 168 LEU A O 1
ATOM 1360 N N . PRO A 1 169 ? -27.038 17.720 18.194 1.00 68.75 169 PRO A N 1
ATOM 1361 C CA . PRO A 1 169 ? -27.689 16.527 17.681 1.00 68.75 169 PRO A CA 1
ATOM 1362 C C . PRO A 1 169 ? -26.844 15.914 16.554 1.00 68.75 169 PRO A C 1
ATOM 1364 O O . PRO A 1 169 ? -26.370 16.620 15.667 1.00 68.75 169 PRO A O 1
ATOM 1367 N N . ASN A 1 170 ? -26.697 14.586 16.573 1.00 70.31 170 ASN A N 1
ATOM 1368 C CA . ASN A 1 170 ? -26.090 13.785 15.501 1.00 70.31 170 ASN A CA 1
ATOM 1369 C C . ASN A 1 170 ? -24.590 14.028 15.219 1.00 70.31 170 ASN A C 1
ATOM 1371 O O . ASN A 1 170 ? -24.139 13.814 14.092 1.00 70.31 170 ASN A O 1
ATOM 1375 N N . VAL A 1 171 ? -23.788 14.429 16.215 1.00 75.50 171 VAL A N 1
ATOM 1376 C CA . VAL A 1 171 ? -22.331 14.556 16.023 1.00 75.50 171 VAL A CA 1
ATOM 1377 C C . VAL A 1 171 ? -21.680 13.192 15.819 1.00 75.50 171 VAL A C 1
ATOM 1379 O O . VAL A 1 171 ? -21.667 12.330 16.694 1.00 75.50 171 VAL A O 1
ATOM 1382 N N . GLN A 1 172 ? -21.066 13.035 14.654 1.00 77.88 172 GLN A N 1
ATOM 1383 C CA . GLN A 1 172 ? -20.334 11.847 14.248 1.00 77.88 172 GLN A CA 1
ATOM 1384 C C . GLN A 1 172 ? -18.824 12.027 14.459 1.00 77.88 172 GLN A C 1
ATOM 1386 O O . GLN A 1 172 ? -18.074 12.112 13.497 1.00 77.88 172 GLN A O 1
ATOM 1391 N N . PHE A 1 173 ? -18.377 12.088 15.714 1.00 86.88 173 PHE A N 1
ATOM 1392 C CA . PHE A 1 173 ? -16.963 12.347 16.029 1.00 86.88 173 PHE A CA 1
ATOM 1393 C C . PHE A 1 173 ? -16.083 11.092 16.064 1.00 86.88 173 PHE A C 1
ATOM 1395 O O . PHE A 1 173 ? -14.914 11.155 15.705 1.00 86.88 173 PHE A O 1
ATOM 1402 N N . LEU A 1 174 ? -16.618 9.959 16.530 1.00 91.00 174 LEU A N 1
ATOM 1403 C CA . LEU A 1 174 ? -15.863 8.707 16.552 1.00 91.00 174 LEU A CA 1
ATOM 1404 C C . LEU A 1 174 ? -15.947 8.011 15.197 1.00 91.00 174 LEU A C 1
ATOM 1406 O O . LEU A 1 174 ? -17.018 7.925 14.591 1.00 91.00 174 LEU A O 1
ATOM 1410 N N . GLU A 1 175 ? -14.824 7.472 14.753 1.00 92.62 175 GLU A N 1
ATOM 1411 C CA . GLU A 1 175 ? -14.682 6.760 13.491 1.00 92.62 175 GLU A CA 1
ATOM 1412 C C . GLU A 1 175 ? -14.233 5.322 13.764 1.00 92.62 175 GLU A C 1
ATOM 1414 O O . GLU A 1 175 ? -13.472 5.079 14.710 1.00 92.62 175 GLU A O 1
ATOM 1419 N N . PRO A 1 176 ? -14.750 4.343 13.004 1.00 95.00 176 PRO A N 1
ATOM 1420 C CA . PRO A 1 176 ? -14.261 2.980 13.097 1.00 95.00 176 PRO A CA 1
ATOM 1421 C C . PRO A 1 176 ? -12.826 2.919 12.567 1.00 95.00 176 PRO A C 1
ATOM 1423 O O . PRO A 1 176 ? -12.539 3.409 11.481 1.00 95.00 176 PRO A O 1
ATOM 1426 N N . HIS A 1 177 ? -11.944 2.272 13.317 1.00 95.50 177 HIS A N 1
ATOM 1427 C CA . HIS A 1 177 ? -10.619 1.882 12.857 1.00 95.50 177 HIS A CA 1
ATOM 1428 C C . HIS A 1 177 ? -10.556 0.370 12.671 1.00 95.50 177 HIS A C 1
ATOM 1430 O O . HIS A 1 177 ? -10.912 -0.376 13.590 1.00 95.50 177 HIS A O 1
ATOM 1436 N N . LEU A 1 178 ? -10.042 -0.083 11.529 1.00 95.94 178 LEU A N 1
ATOM 1437 C CA . LEU A 1 178 ? -9.851 -1.500 11.233 1.00 95.94 178 LEU A CA 1
ATOM 1438 C C . LEU A 1 178 ? -8.485 -1.964 11.757 1.00 95.94 178 LEU A C 1
ATOM 1440 O O . LEU A 1 178 ? -7.425 -1.540 11.303 1.00 95.94 178 LEU A O 1
ATOM 1444 N N . LEU A 1 179 ? -8.503 -2.877 12.725 1.00 96.38 179 LEU A N 1
ATOM 1445 C CA . LEU A 1 179 ? -7.306 -3.440 13.357 1.00 96.38 179 LEU A CA 1
ATOM 1446 C C . LEU A 1 179 ? -6.573 -4.470 12.485 1.00 96.38 179 LEU A C 1
ATOM 1448 O O . LEU A 1 179 ? -5.459 -4.856 12.832 1.00 96.38 179 LEU A O 1
ATOM 1452 N N . VAL A 1 180 ? -7.179 -4.916 11.382 1.00 95.94 180 VAL A N 1
ATOM 1453 C CA . VAL A 1 180 ? -6.518 -5.783 10.398 1.00 95.94 180 VAL A CA 1
ATOM 1454 C C . VAL A 1 180 ? -5.486 -4.953 9.623 1.00 95.94 180 VAL A C 1
ATOM 1456 O O . VAL A 1 180 ? -5.860 -3.915 9.066 1.00 95.94 180 VAL A O 1
ATOM 1459 N N . PRO A 1 181 ? -4.208 -5.372 9.577 1.00 95.12 181 PRO A N 1
ATOM 1460 C CA . PRO A 1 181 ? -3.180 -4.674 8.813 1.00 95.12 181 PRO A CA 1
ATOM 1461 C C . PRO A 1 181 ? -3.518 -4.607 7.317 1.00 95.12 181 PRO A C 1
ATOM 1463 O O . PRO A 1 181 ? -4.063 -5.575 6.778 1.00 95.12 181 PRO A O 1
ATOM 1466 N N . PRO A 1 182 ? -3.134 -3.535 6.598 1.00 94.50 182 PRO A N 1
ATOM 1467 C CA . PRO A 1 182 ? -3.402 -3.426 5.165 1.00 94.50 182 PRO A CA 1
ATOM 1468 C C . PRO A 1 182 ? -2.854 -4.594 4.329 1.00 94.50 182 PRO A C 1
ATOM 1470 O O . PRO A 1 182 ? -3.473 -4.996 3.346 1.00 94.50 182 PRO A O 1
ATOM 1473 N N . THR A 1 183 ? -1.724 -5.180 4.737 1.00 96.44 183 THR A N 1
ATOM 1474 C CA . THR A 1 183 ? -1.099 -6.337 4.074 1.00 96.44 183 THR A CA 1
ATOM 1475 C C . THR A 1 183 ? -1.834 -7.661 4.311 1.00 96.44 183 THR A C 1
ATOM 1477 O O . THR A 1 183 ? -1.664 -8.608 3.541 1.00 96.44 183 THR A O 1
ATOM 1480 N N . GLU A 1 184 ? -2.687 -7.740 5.332 1.00 96.56 184 GLU A N 1
ATOM 1481 C CA . GLU A 1 184 ? -3.469 -8.934 5.678 1.00 96.56 184 GLU A CA 1
ATOM 1482 C C . GLU A 1 184 ? -4.899 -8.892 5.119 1.00 96.56 184 GLU A C 1
ATOM 1484 O O . GLU A 1 184 ? -5.573 -9.920 5.079 1.00 96.56 184 GLU A O 1
ATOM 1489 N N . ILE A 1 185 ? -5.355 -7.738 4.617 1.00 94.94 185 ILE A N 1
ATOM 1490 C CA . ILE A 1 185 ? -6.671 -7.597 3.979 1.00 94.94 185 ILE A CA 1
ATOM 1491 C C . ILE A 1 185 ? -6.810 -8.587 2.816 1.00 94.94 185 ILE A C 1
ATOM 1493 O O . ILE A 1 185 ? -5.924 -8.705 1.958 1.00 94.94 185 ILE A O 1
ATOM 1497 N N . SER A 1 186 ? -7.950 -9.273 2.766 1.00 94.06 186 SER A N 1
ATOM 1498 C CA . SER A 1 186 ? -8.296 -10.226 1.714 1.00 94.06 186 SER A CA 1
ATOM 1499 C C . SER A 1 186 ? -9.770 -10.087 1.326 1.00 94.06 186 SER A C 1
ATOM 1501 O O . SER A 1 186 ? -10.592 -9.872 2.219 1.00 94.06 186 SER A O 1
ATOM 1503 N N . PRO A 1 187 ? -10.138 -10.277 0.043 1.00 92.19 187 PRO A N 1
ATOM 1504 C CA . PRO A 1 187 ? -11.538 -10.280 -0.384 1.00 92.19 187 PRO A CA 1
ATOM 1505 C C . PRO A 1 187 ? -12.379 -11.374 0.288 1.00 92.19 187 PRO A C 1
ATOM 1507 O O . PRO A 1 187 ? -13.582 -11.207 0.454 1.00 92.19 187 PRO A O 1
ATOM 1510 N N . ASP A 1 188 ? -11.742 -12.474 0.699 1.00 92.62 188 ASP A N 1
ATOM 1511 C CA . ASP A 1 188 ? -12.408 -13.619 1.334 1.00 92.62 188 ASP A CA 1
ATOM 1512 C C . ASP A 1 188 ? -12.625 -13.429 2.846 1.00 92.62 188 ASP A C 1
ATOM 1514 O O . ASP A 1 188 ? -13.155 -14.309 3.526 1.00 92.62 188 ASP A O 1
ATOM 1518 N N . MET A 1 189 ? -12.170 -12.304 3.408 1.00 92.94 189 MET A N 1
ATOM 1519 C CA . MET A 1 189 ? -12.248 -12.047 4.840 1.00 92.94 189 MET A CA 1
ATOM 1520 C C . MET A 1 189 ? -13.629 -11.517 5.233 1.00 92.94 189 MET A C 1
ATOM 1522 O O . MET A 1 189 ? -14.091 -10.495 4.728 1.00 92.94 189 MET A O 1
ATOM 1526 N N . THR A 1 190 ? -14.259 -12.165 6.213 1.00 91.12 190 THR A N 1
ATOM 1527 C CA . THR A 1 190 ? -15.475 -11.647 6.850 1.00 91.12 190 THR A CA 1
ATOM 1528 C C . THR A 1 190 ? -15.101 -10.753 8.024 1.00 91.12 190 THR A C 1
ATOM 1530 O O . THR A 1 190 ? -14.542 -11.216 9.020 1.00 91.12 190 THR A O 1
ATOM 1533 N N . TYR A 1 191 ? -15.437 -9.469 7.930 1.00 90.62 191 TYR A N 1
ATOM 1534 C CA . TYR A 1 191 ? -15.128 -8.493 8.969 1.00 90.62 191 TYR A CA 1
ATOM 1535 C C . TYR A 1 191 ? -16.208 -8.467 10.060 1.00 90.62 191 TYR A C 1
ATOM 1537 O O . TYR A 1 191 ? -17.336 -8.042 9.824 1.00 90.62 191 TYR A O 1
ATOM 1545 N N . VAL A 1 192 ? -15.849 -8.906 11.269 1.00 91.88 192 VAL A N 1
ATOM 1546 C CA . VAL A 1 192 ? -16.706 -8.881 12.469 1.00 91.88 192 VAL A CA 1
ATOM 1547 C C . VAL A 1 192 ? -16.322 -7.738 13.417 1.00 91.88 192 VAL A C 1
ATOM 1549 O O . VAL A 1 192 ? -15.252 -7.146 13.288 1.00 91.88 192 VAL A O 1
ATOM 1552 N N . GLU A 1 193 ? -17.177 -7.450 14.403 1.00 90.25 193 GLU A N 1
ATOM 1553 C CA . GLU A 1 193 ? -17.019 -6.339 15.363 1.00 90.25 193 GLU A CA 1
ATOM 1554 C C . GLU A 1 193 ? -15.654 -6.324 16.077 1.00 90.25 193 GLU A C 1
ATOM 1556 O O . GLU A 1 193 ? -15.102 -5.259 16.344 1.00 90.25 193 GLU A O 1
ATOM 1561 N N . GLU A 1 194 ? -15.060 -7.490 16.342 1.00 91.81 194 GLU A N 1
ATOM 1562 C CA . GLU A 1 194 ? -13.761 -7.609 17.020 1.00 91.81 194 GLU A CA 1
ATOM 1563 C C . GLU A 1 194 ? -12.591 -6.984 16.243 1.00 91.81 194 GLU A C 1
ATOM 1565 O O . GLU A 1 194 ? -11.600 -6.566 16.856 1.00 91.81 194 GLU A O 1
ATOM 1570 N N . TYR A 1 195 ? -12.714 -6.864 14.917 1.00 94.75 195 TYR A N 1
ATOM 1571 C CA . TYR A 1 195 ? -11.717 -6.200 14.077 1.00 94.75 195 TYR A CA 1
ATOM 1572 C C . TYR A 1 195 ? -11.803 -4.680 14.122 1.00 94.75 195 TYR A C 1
ATOM 1574 O O . TYR A 1 195 ? -10.896 -4.019 13.620 1.00 94.75 195 TYR A O 1
ATOM 1582 N N . PHE A 1 196 ? -12.842 -4.116 14.735 1.00 95.75 196 PHE A N 1
ATOM 1583 C CA . PHE A 1 196 ? -13.038 -2.678 14.792 1.00 95.75 196 PHE A CA 1
ATOM 1584 C C . PHE A 1 196 ? -12.888 -2.141 16.210 1.00 95.75 196 PHE A C 1
ATOM 1586 O O . PHE A 1 196 ? -13.240 -2.778 17.208 1.00 95.75 196 PHE A O 1
ATOM 1593 N N . ILE A 1 197 ? -12.374 -0.920 16.288 1.00 95.62 197 ILE A N 1
ATOM 1594 C CA . ILE A 1 197 ? -12.450 -0.069 17.475 1.00 95.62 197 ILE A CA 1
ATOM 1595 C C . ILE A 1 197 ? -12.970 1.303 17.064 1.00 95.62 197 ILE A C 1
ATOM 1597 O O . ILE A 1 197 ? -12.706 1.759 15.957 1.00 95.62 197 ILE A O 1
ATOM 1601 N N . MET A 1 198 ? -13.687 1.973 17.960 1.00 94.69 198 MET A N 1
ATOM 1602 C CA . MET A 1 198 ? -14.153 3.340 17.731 1.00 94.69 198 MET A CA 1
ATOM 1603 C C . MET A 1 198 ? -13.145 4.321 18.318 1.00 94.69 198 MET A C 1
ATOM 1605 O O . MET A 1 198 ? -12.852 4.273 19.513 1.00 94.69 198 MET A O 1
ATOM 1609 N N . VAL A 1 199 ? -12.599 5.207 17.494 1.00 95.31 199 VAL A N 1
ATOM 1610 C CA . VAL A 1 199 ? -11.534 6.139 17.890 1.00 95.31 199 VAL A CA 1
ATOM 1611 C C . VAL A 1 199 ? -11.858 7.562 17.455 1.00 95.31 199 VAL A C 1
ATOM 1613 O O . VAL A 1 199 ? -12.664 7.781 16.560 1.00 95.31 199 VAL A O 1
ATOM 1616 N N . CYS A 1 200 ? -11.265 8.551 18.122 1.00 93.88 200 CYS A N 1
ATOM 1617 C CA . CYS A 1 200 ? -11.354 9.941 17.678 1.00 93.88 200 CYS A CA 1
ATOM 1618 C C . CYS A 1 200 ? -10.438 10.197 16.465 1.00 93.88 200 CYS A C 1
ATOM 1620 O O . CYS A 1 200 ? -9.498 9.421 16.261 1.00 93.88 200 CYS A O 1
ATOM 1622 N N . PRO A 1 201 ? -10.619 11.313 15.731 1.00 92.69 201 PRO A N 1
ATOM 1623 C CA . PRO A 1 201 ? -9.835 11.606 14.527 1.00 92.69 201 PRO A CA 1
ATOM 1624 C C . PRO A 1 201 ? -8.318 11.635 14.771 1.00 92.69 201 PRO A C 1
ATOM 1626 O O . PRO A 1 201 ? -7.536 11.158 13.954 1.00 92.69 201 PRO A O 1
ATOM 1629 N N . ASN A 1 202 ? -7.886 12.118 15.942 1.00 93.31 202 ASN A N 1
ATOM 1630 C CA . ASN A 1 202 ? -6.464 12.169 16.289 1.00 93.31 202 ASN A CA 1
ATOM 1631 C C . ASN A 1 202 ? -5.883 10.765 16.509 1.00 93.31 202 ASN A C 1
ATOM 1633 O O . ASN A 1 202 ? -4.837 10.436 15.961 1.00 93.31 202 ASN A O 1
ATOM 1637 N N . CYS A 1 203 ? -6.557 9.918 17.293 1.00 95.12 203 CYS A N 1
ATOM 1638 C CA . CYS A 1 203 ? -6.101 8.544 17.506 1.00 95.12 203 CYS A CA 1
ATOM 1639 C C . CYS A 1 203 ? -6.168 7.717 16.214 1.00 95.12 203 CYS A C 1
ATOM 1641 O O . CYS A 1 203 ? -5.271 6.912 15.986 1.00 95.12 203 CYS A O 1
ATOM 1643 N N . HIS A 1 204 ? -7.185 7.934 15.370 1.00 94.12 204 HIS A N 1
ATOM 1644 C CA . HIS A 1 204 ? -7.313 7.297 14.053 1.00 94.12 204 HIS A CA 1
ATOM 1645 C C . HIS A 1 204 ? -6.111 7.614 13.161 1.00 94.12 204 HIS A C 1
ATOM 1647 O O . HIS A 1 204 ? -5.404 6.704 12.732 1.00 94.12 204 HIS A O 1
ATOM 1653 N N . SER A 1 205 ? -5.801 8.905 13.004 1.00 91.50 205 SER A N 1
ATOM 1654 C CA . SER A 1 205 ? -4.656 9.375 12.219 1.00 91.50 205 SER A CA 1
ATOM 1655 C C . SER A 1 205 ? -3.323 8.799 12.707 1.00 91.50 205 SER A C 1
ATOM 1657 O O . SER A 1 205 ? -2.482 8.412 11.897 1.00 91.50 205 SER A O 1
ATOM 1659 N N . ILE A 1 206 ? -3.126 8.701 14.026 1.00 92.25 206 ILE A N 1
ATOM 1660 C CA . ILE A 1 206 ? -1.901 8.133 14.603 1.00 92.25 206 ILE A CA 1
ATOM 1661 C C . ILE A 1 206 ? -1.812 6.617 14.380 1.00 92.25 206 ILE A C 1
ATOM 1663 O O . ILE A 1 206 ? -0.735 6.121 14.056 1.00 92.25 206 ILE A O 1
ATOM 1667 N N . LEU A 1 207 ? -2.913 5.867 14.513 1.00 93.44 207 LEU A N 1
ATOM 1668 C CA . LEU A 1 207 ? -2.909 4.417 14.272 1.00 93.44 207 LEU A CA 1
ATOM 1669 C C . LEU A 1 207 ? -2.469 4.074 12.846 1.00 93.44 207 LEU A C 1
ATOM 1671 O O . LEU A 1 207 ? -1.660 3.167 12.658 1.00 93.44 207 LEU A O 1
ATOM 1675 N N . HIS A 1 208 ? -2.938 4.843 11.865 1.00 91.81 208 HIS A N 1
ATOM 1676 C CA . HIS A 1 208 ? -2.581 4.685 10.455 1.00 91.81 208 HIS A CA 1
ATOM 1677 C C . HIS A 1 208 ? -1.078 4.893 10.178 1.00 91.81 208 HIS A C 1
ATOM 1679 O O . HIS A 1 208 ? -0.527 4.261 9.273 1.00 91.81 208 HIS A O 1
ATOM 1685 N N . GLN A 1 209 ? -0.383 5.678 11.007 1.00 89.56 209 GLN A N 1
ATOM 1686 C CA . GLN A 1 209 ? 1.046 6.003 10.862 1.00 89.56 209 GLN A CA 1
ATOM 1687 C C . GLN A 1 209 ? 1.992 5.061 11.625 1.00 89.56 209 GLN A C 1
ATOM 1689 O O . GLN A 1 209 ? 3.198 5.051 11.376 1.00 89.56 209 GLN A O 1
ATOM 1694 N N . ILE A 1 210 ? 1.488 4.266 12.573 1.00 89.44 210 ILE A N 1
ATOM 1695 C CA . ILE A 1 210 ? 2.340 3.443 13.440 1.00 89.44 210 ILE A CA 1
ATOM 1696 C C . ILE A 1 210 ? 2.623 2.083 12.808 1.00 89.44 210 ILE A C 1
ATOM 1698 O O . ILE A 1 210 ? 1.720 1.373 12.363 1.00 89.44 210 ILE A O 1
ATOM 1702 N N . ARG A 1 211 ? 3.896 1.678 12.838 1.00 89.94 211 ARG A N 1
ATOM 1703 C CA . ARG A 1 211 ? 4.334 0.309 12.547 1.00 89.94 211 ARG A CA 1
ATOM 1704 C C . ARG A 1 211 ? 5.111 -0.271 13.746 1.00 89.94 211 ARG A C 1
ATOM 1706 O O . ARG A 1 211 ? 5.826 0.486 14.404 1.00 89.94 211 ARG A O 1
ATOM 1713 N N . PRO A 1 212 ? 4.990 -1.580 14.054 1.00 90.31 212 PRO A N 1
ATOM 1714 C CA . PRO A 1 212 ? 4.073 -2.548 13.442 1.00 90.31 212 PRO A CA 1
ATOM 1715 C C . PRO A 1 212 ? 2.605 -2.180 13.694 1.00 90.31 212 PRO A C 1
ATOM 1717 O O . PRO A 1 212 ? 2.292 -1.514 14.686 1.00 90.31 212 PRO A O 1
ATOM 1720 N N . TRP A 1 213 ? 1.723 -2.596 12.779 1.00 92.81 213 TRP A N 1
ATOM 1721 C CA . TRP A 1 213 ? 0.295 -2.284 12.846 1.00 92.81 213 TRP A CA 1
ATOM 1722 C C . TRP A 1 213 ? -0.295 -2.739 14.184 1.00 92.81 213 TRP A C 1
ATOM 1724 O O . TRP A 1 213 ? 0.006 -3.831 14.680 1.00 92.81 213 TRP A O 1
ATOM 1734 N N . ARG A 1 214 ? -1.109 -1.889 14.813 1.00 94.31 214 ARG A N 1
ATOM 1735 C CA . ARG A 1 214 ? -1.674 -2.208 16.125 1.00 94.31 214 ARG A CA 1
ATOM 1736 C C . ARG A 1 214 ? -2.880 -3.128 15.989 1.00 94.31 214 ARG A C 1
ATOM 1738 O O . ARG A 1 214 ? -3.781 -2.879 15.198 1.00 94.31 214 ARG A O 1
ATOM 1745 N N . ASN A 1 215 ? -2.908 -4.161 16.824 1.00 93.94 215 ASN A N 1
ATOM 1746 C CA . ASN A 1 215 ? -3.997 -5.130 16.888 1.00 93.94 215 ASN A CA 1
ATOM 1747 C C . ASN A 1 215 ? -4.814 -4.950 18.177 1.00 93.94 215 ASN A C 1
ATOM 1749 O O . ASN A 1 215 ? -4.524 -4.085 19.007 1.00 93.94 215 ASN A O 1
ATOM 1753 N N . ARG A 1 216 ? -5.812 -5.813 18.388 1.00 93.19 216 ARG A N 1
ATOM 1754 C CA . ARG A 1 216 ? -6.719 -5.764 19.549 1.00 93.19 216 ARG A CA 1
ATOM 1755 C C . ARG A 1 216 ? -6.010 -5.781 20.909 1.00 93.19 216 ARG A C 1
ATOM 1757 O O . ARG A 1 216 ? -6.566 -5.285 21.879 1.00 93.19 216 ARG A O 1
ATOM 1764 N N . LYS A 1 217 ? -4.795 -6.326 20.994 1.00 92.94 217 LYS A N 1
ATOM 1765 C CA . LYS A 1 217 ? -4.003 -6.381 22.232 1.00 92.94 217 LYS A CA 1
ATOM 1766 C C . LYS A 1 217 ? -3.083 -5.173 22.411 1.00 92.94 217 LYS A C 1
ATOM 1768 O O . LYS A 1 217 ? -2.627 -4.931 23.520 1.00 92.94 217 LYS A O 1
ATOM 1773 N N . THR A 1 218 ? -2.772 -4.445 21.338 1.00 94.06 218 THR A N 1
ATOM 1774 C CA . THR A 1 218 ? -1.717 -3.416 21.333 1.00 94.06 218 THR A CA 1
ATOM 1775 C C . THR A 1 218 ? -2.195 -2.026 20.918 1.00 94.06 218 THR A C 1
ATOM 1777 O O . THR A 1 218 ? -1.406 -1.088 20.968 1.00 94.06 218 THR A O 1
ATOM 1780 N N . TYR A 1 219 ? -3.466 -1.854 20.542 1.00 93.62 219 TYR A N 1
ATOM 1781 C CA . TYR A 1 219 ? -4.007 -0.572 20.066 1.00 93.62 219 TYR A CA 1
ATOM 1782 C C . TYR A 1 219 ? -3.937 0.565 21.092 1.00 93.62 219 TYR A C 1
ATOM 1784 O O . TYR A 1 219 ? -3.770 1.716 20.704 1.00 93.62 219 TYR A O 1
ATOM 1792 N N . VAL A 1 220 ? -3.992 0.259 22.391 1.00 91.25 220 VAL A N 1
ATOM 1793 C CA . VAL A 1 220 ? -3.823 1.261 23.458 1.00 91.25 220 VAL A CA 1
ATOM 1794 C C . VAL A 1 220 ? -2.367 1.709 23.631 1.00 91.25 220 VAL A C 1
ATOM 1796 O O . VAL A 1 220 ? -2.121 2.803 24.136 1.00 91.25 220 VAL A O 1
ATOM 1799 N N . ASN A 1 221 ? -1.398 0.934 23.128 1.00 90.25 221 ASN A N 1
ATOM 1800 C CA . ASN A 1 221 ? 0.044 1.201 23.239 1.00 90.25 221 ASN A CA 1
ATOM 1801 C C . ASN A 1 221 ? 0.516 2.265 22.226 1.00 90.25 221 ASN A C 1
ATOM 1803 O O . ASN A 1 221 ? 1.585 2.140 21.617 1.00 90.25 221 ASN A O 1
ATOM 1807 N N . ILE A 1 222 ? -0.319 3.275 21.985 1.00 89.06 222 ILE A N 1
ATOM 1808 C CA . ILE A 1 222 ? 0.026 4.499 21.252 1.00 89.06 222 ILE A CA 1
ATOM 1809 C C . ILE A 1 222 ? 0.065 5.718 22.180 1.00 89.06 222 ILE A C 1
ATOM 1811 O O . ILE A 1 222 ? 0.597 6.757 21.801 1.00 89.06 222 ILE A O 1
ATOM 1815 N N . LEU A 1 223 ? -0.482 5.593 23.393 1.00 88.56 223 LEU A N 1
ATOM 1816 C CA . LEU A 1 223 ? -0.351 6.595 24.441 1.00 88.56 223 LEU A CA 1
ATOM 1817 C C . LEU A 1 223 ? 0.911 6.325 25.259 1.00 88.56 223 LEU A C 1
ATOM 1819 O O . LEU A 1 223 ? 1.249 5.173 25.541 1.00 88.56 223 LEU A O 1
ATOM 1823 N N . GLN A 1 224 ? 1.588 7.391 25.679 1.00 81.56 224 GLN A N 1
ATOM 1824 C CA . GLN A 1 224 ? 2.569 7.283 26.753 1.00 81.56 224 GLN A CA 1
ATOM 1825 C C . GLN A 1 224 ? 1.811 7.054 28.060 1.00 81.56 224 GLN A C 1
ATOM 1827 O O . GLN A 1 224 ? 0.874 7.786 28.376 1.00 81.56 224 GLN A O 1
ATOM 1832 N N . THR A 1 225 ? 2.196 6.015 28.797 1.00 66.56 225 THR A N 1
ATOM 1833 C CA . THR A 1 225 ? 1.733 5.856 30.178 1.00 66.56 225 THR A CA 1
ATOM 1834 C C . THR A 1 225 ? 2.595 6.793 31.014 1.00 66.56 225 THR A C 1
ATOM 1836 O O . THR A 1 225 ? 3.820 6.668 30.966 1.00 66.56 225 THR A O 1
ATOM 1839 N N . LEU A 1 226 ? 1.972 7.777 31.664 1.00 48.75 226 LEU A N 1
ATOM 1840 C CA . LEU A 1 226 ? 2.645 8.645 32.634 1.00 48.75 226 LEU A CA 1
ATOM 1841 C C . LEU A 1 226 ? 2.924 7.881 33.930 1.00 48.75 226 LEU A C 1
ATOM 1843 O O . LEU A 1 226 ? 2.065 7.049 34.305 1.00 48.75 226 LEU A O 1
#

Secondary structure (DSSP, 8-state):
-PPPP-HHHHHHHHHHHHHTTT----TTSHHHHHHHHHHHHSTTS-GGG--TTTT-HHHHHHHHHHHHHHHHHTS--TTS-HHHHHHHHHHTT-HHHHHHHHHHHHHTHHHHHHH----GGGGTT-TT-HHHHHHHHHHHHHHHGGGGGG-SB-TTT--BHHHHS-S-TT----EEEE-S-TTT--TT----GGGEEEE-HHHHHHHHH-SSPP-TTTTTTTSPP-

Radius of gyration: 20.16 Å; chains: 1; bounding box: 55×35×58 Å

pLDDT: mean 91.11, std 8.81, range [48.75, 98.75]